Protein AF-A0A941YCC2-F1 (afdb_monomer_lite)

Foldseek 3Di:
DDDDDDPPPPPPVVVPPPPPPDFAAAEALLRLLLQFQWKFKFFFPDKDWDDDPDPPPFTWIFTKTQTPGTQHHDDDRIDTFGEDDPDDPVVSVVRNVVSPMKMKTFGQDLDCVVPVHTHIYIGPFQFGAHPLGDTGRDPVVSSVVSNVSCVQPVHRQSDWDWDQDDACVVPVVSDGYIYIGGLDPVLLVSLVCLQVPVLSRHDQDDPVLCVAFPRVLQSLQSSLSSNLSSLSSCLVPDDPVNLVVLVVLLPPPDWAWEDPDPPFIKTFSSSNVSSVVSCVSVVHDDDRGPGIDGPVVDPDPGRGHYDYVVSVPPD

Structure (mmCIF, N/CA/C/O backbone):
data_AF-A0A941YCC2-F1
#
_entry.id   AF-A0A941YCC2-F1
#
loop_
_atom_site.group_PDB
_atom_site.id
_atom_site.type_symbol
_atom_site.label_atom_id
_atom_site.label_alt_id
_atom_site.label_comp_id
_atom_site.label_asym_id
_atom_site.label_entity_id
_atom_site.label_seq_id
_atom_site.pdbx_PDB_ins_code
_atom_site.Cartn_x
_atom_site.Cartn_y
_atom_site.Cartn_z
_atom_site.occupancy
_atom_site.B_iso_or_equiv
_atom_site.auth_seq_id
_atom_site.auth_comp_id
_atom_site.auth_asym_id
_atom_site.auth_atom_id
_atom_site.pdbx_PDB_model_num
ATOM 1 N N . MET A 1 1 ? 57.803 21.227 29.915 1.00 41.59 1 MET A N 1
ATOM 2 C CA . MET A 1 1 ? 56.826 21.790 28.956 1.00 41.59 1 MET A CA 1
ATOM 3 C C . MET A 1 1 ? 57.002 21.085 27.619 1.00 41.59 1 MET A C 1
ATOM 5 O O . MET A 1 1 ? 57.973 21.354 26.933 1.00 41.59 1 MET A O 1
ATOM 9 N N . GLY A 1 2 ? 56.110 20.157 27.274 1.00 33.44 2 GLY A N 1
ATOM 10 C CA . GLY A 1 2 ? 56.117 19.461 25.985 1.00 33.44 2 GLY A CA 1
ATOM 11 C C . GLY A 1 2 ? 54.724 18.902 25.722 1.00 33.44 2 GLY A C 1
ATOM 12 O O . GLY A 1 2 ? 54.252 18.065 26.484 1.00 33.44 2 GLY A O 1
ATOM 13 N N . LYS A 1 3 ? 54.034 19.457 24.722 1.00 39.16 3 LYS A N 1
ATOM 14 C CA . LYS A 1 3 ? 52.650 19.130 24.358 1.00 39.16 3 LYS A CA 1
ATOM 15 C C . LYS A 1 3 ? 52.618 17.798 23.604 1.00 39.16 3 LYS A C 1
ATOM 17 O O . LYS A 1 3 ? 53.238 17.688 22.552 1.00 39.16 3 LYS A O 1
ATOM 22 N N . VAL A 1 4 ? 51.863 16.826 24.111 1.00 36.84 4 VAL A N 1
ATOM 23 C CA . VAL A 1 4 ? 51.460 15.626 23.366 1.00 36.84 4 VAL A CA 1
ATOM 24 C C . VAL A 1 4 ? 50.140 15.955 22.666 1.00 36.84 4 VAL A C 1
ATOM 26 O O . VAL A 1 4 ? 49.151 16.264 23.328 1.00 36.84 4 VAL A O 1
ATOM 29 N N . LEU A 1 5 ? 50.150 15.975 21.330 1.00 38.69 5 LEU A N 1
ATOM 30 C CA . LEU A 1 5 ? 48.964 16.201 20.502 1.00 38.69 5 LEU A CA 1
ATOM 31 C C . LEU A 1 5 ? 48.087 14.938 20.469 1.00 38.69 5 LEU A C 1
ATOM 33 O O . LEU A 1 5 ? 48.540 13.859 20.094 1.00 38.69 5 LEU A O 1
ATOM 37 N N . SER A 1 6 ? 46.817 15.115 20.830 1.00 41.12 6 SER A N 1
ATOM 38 C CA . SER A 1 6 ? 45.743 14.124 20.791 1.00 41.12 6 SER A CA 1
ATOM 39 C C . SER A 1 6 ? 45.440 13.637 19.370 1.00 41.12 6 SER A C 1
ATOM 41 O O . SER A 1 6 ? 44.828 14.354 18.584 1.00 41.12 6 SER A O 1
ATOM 43 N N . PHE A 1 7 ? 45.783 12.382 19.076 1.00 42.78 7 PHE A N 1
ATOM 44 C CA . PHE A 1 7 ? 45.397 11.661 17.850 1.00 42.78 7 PHE A CA 1
ATOM 45 C C . PHE A 1 7 ? 44.119 10.808 18.010 1.00 42.78 7 PHE A C 1
ATOM 47 O O . PHE A 1 7 ? 43.764 10.042 17.122 1.00 42.78 7 PHE A O 1
ATOM 54 N N . ALA A 1 8 ? 43.404 10.931 19.133 1.00 39.66 8 ALA A N 1
ATOM 55 C CA . ALA A 1 8 ? 42.297 10.034 19.489 1.00 39.66 8 ALA A CA 1
ATOM 56 C C . ALA A 1 8 ? 40.887 10.531 19.099 1.00 39.66 8 ALA A C 1
ATOM 58 O O . ALA A 1 8 ? 39.911 9.838 19.365 1.00 39.66 8 ALA A O 1
ATOM 59 N N . TRP A 1 9 ? 40.749 11.704 18.468 1.00 33.44 9 TRP A N 1
ATOM 60 C CA . TRP A 1 9 ? 39.432 12.298 18.169 1.00 33.44 9 TRP A CA 1
ATOM 61 C C . TRP A 1 9 ? 38.975 12.196 16.706 1.00 33.44 9 TRP A C 1
ATOM 63 O O . TRP A 1 9 ? 37.836 12.543 16.410 1.00 33.44 9 TRP A O 1
ATOM 73 N N . LEU A 1 10 ? 39.803 11.676 15.792 1.00 33.91 10 LEU A N 1
ATOM 74 C CA . LEU A 1 10 ? 39.423 11.543 14.375 1.00 33.91 10 LEU A CA 1
ATOM 75 C C . LEU A 1 10 ? 38.789 10.182 14.024 1.00 33.91 10 LEU A C 1
ATOM 77 O O . LEU A 1 10 ? 38.212 10.030 12.951 1.00 33.91 10 LEU A O 1
ATOM 81 N N . SER A 1 11 ? 38.842 9.205 14.931 1.00 33.59 11 SER A N 1
ATOM 82 C CA . SER A 1 11 ? 38.405 7.826 14.659 1.00 33.59 11 SER A CA 1
ATOM 83 C C . SER A 1 11 ? 36.944 7.539 15.030 1.00 33.59 11 SER A C 1
ATOM 85 O O . SER A 1 11 ? 36.445 6.467 14.705 1.00 33.59 11 SER A O 1
ATOM 87 N N . LEU A 1 12 ? 36.238 8.472 15.686 1.00 35.44 12 LEU A N 1
ATOM 88 C CA . LEU A 1 12 ? 34.849 8.262 16.132 1.00 35.44 12 LEU A CA 1
ATOM 89 C C . LEU A 1 12 ? 33.783 8.837 15.178 1.00 35.44 12 LEU A C 1
ATOM 91 O O . LEU A 1 12 ? 32.601 8.564 15.353 1.00 35.44 12 LEU A O 1
ATOM 95 N N . VAL A 1 13 ? 34.177 9.601 14.153 1.00 37.03 13 VAL A N 1
ATOM 96 C CA . VAL A 1 13 ? 33.237 10.192 13.172 1.00 37.03 13 VAL A CA 1
ATOM 97 C C . VAL A 1 13 ? 33.027 9.285 11.947 1.00 37.03 13 VAL A C 1
ATOM 99 O O . VAL A 1 13 ? 32.047 9.434 11.225 1.00 37.03 13 VAL A O 1
ATOM 102 N N . LEU A 1 14 ? 33.880 8.276 11.743 1.00 39.19 14 LEU A N 1
ATOM 103 C CA . LEU A 1 14 ? 33.775 7.339 10.613 1.00 39.19 14 LEU A CA 1
ATOM 104 C C . LEU A 1 14 ? 33.015 6.039 10.934 1.00 39.19 14 LEU A C 1
ATOM 106 O O . LEU A 1 14 ? 32.819 5.219 10.045 1.00 39.19 14 LEU A O 1
ATOM 110 N N . ALA A 1 15 ? 32.525 5.863 12.165 1.00 37.66 15 ALA A N 1
ATOM 111 C CA . ALA A 1 15 ? 31.683 4.722 12.548 1.00 37.66 15 ALA A CA 1
ATOM 112 C C . ALA A 1 15 ? 30.167 4.988 12.382 1.00 37.66 15 ALA A C 1
ATOM 114 O O . ALA A 1 15 ? 29.346 4.209 12.860 1.00 37.66 15 ALA A O 1
ATOM 115 N N . ALA A 1 16 ? 29.777 6.089 11.726 1.00 43.72 16 ALA A N 1
ATOM 116 C CA . ALA A 1 16 ? 28.392 6.568 11.689 1.00 43.72 16 ALA A CA 1
ATOM 117 C C . ALA A 1 16 ? 27.596 6.252 10.401 1.00 43.72 16 ALA A C 1
ATOM 119 O O . ALA A 1 16 ? 26.492 6.768 10.250 1.00 43.72 16 ALA A O 1
ATOM 120 N N . THR A 1 17 ? 28.075 5.418 9.469 1.00 41.00 17 THR A N 1
ATOM 121 C CA . THR A 1 17 ? 27.355 5.184 8.188 1.00 41.00 17 THR A CA 1
ATOM 122 C C . THR A 1 17 ? 27.089 3.724 7.822 1.00 41.00 17 THR A C 1
ATOM 124 O O . THR A 1 17 ? 26.647 3.452 6.709 1.00 41.00 17 THR A O 1
ATOM 127 N N . SER A 1 18 ? 27.271 2.777 8.746 1.00 39.84 18 SER A N 1
ATOM 128 C CA . SER A 1 18 ? 26.962 1.356 8.491 1.00 39.84 18 SER A CA 1
ATOM 129 C C . SER A 1 18 ? 25.723 0.840 9.220 1.00 39.84 18 SER A C 1
ATOM 131 O O . SER A 1 18 ? 25.407 -0.343 9.111 1.00 39.84 18 SER A O 1
ATOM 133 N N . PHE A 1 19 ? 24.985 1.697 9.932 1.00 42.56 19 PHE A N 1
ATOM 134 C CA . PHE A 1 19 ? 23.636 1.330 10.344 1.00 42.56 19 PHE A CA 1
ATOM 135 C C . PHE A 1 19 ? 22.798 1.226 9.077 1.00 42.56 19 PHE A C 1
ATOM 137 O O . PHE A 1 19 ? 22.546 2.237 8.420 1.00 42.56 19 PHE A O 1
ATOM 144 N N . ALA A 1 20 ? 22.405 0.002 8.720 1.00 52.00 20 ALA A N 1
ATOM 145 C CA . ALA A 1 20 ? 21.317 -0.235 7.789 1.00 52.00 20 ALA A CA 1
ATOM 146 C C . ALA A 1 20 ? 20.167 0.683 8.216 1.00 52.00 20 ALA A C 1
ATOM 148 O O . ALA A 1 20 ? 19.568 0.478 9.271 1.00 52.00 20 ALA A O 1
ATOM 149 N N . GLN A 1 21 ? 19.952 1.771 7.474 1.00 58.06 21 GLN A N 1
ATOM 150 C CA . GLN A 1 21 ? 18.894 2.716 7.786 1.00 58.06 21 GLN A CA 1
ATOM 151 C C . GLN A 1 21 ? 17.590 1.950 7.602 1.00 58.06 21 GLN A C 1
ATOM 153 O O . GLN A 1 21 ? 17.176 1.688 6.472 1.00 58.06 21 GLN A O 1
ATOM 158 N N . VAL A 1 22 ? 16.994 1.517 8.715 1.00 65.81 22 VAL A N 1
ATOM 159 C CA . VAL A 1 22 ? 15.683 0.875 8.709 1.00 65.81 22 VAL A CA 1
ATOM 160 C C . VAL A 1 22 ? 14.730 1.903 8.130 1.00 65.81 22 VAL A C 1
ATOM 162 O O . VAL A 1 22 ? 14.564 2.991 8.690 1.00 65.81 22 VAL A O 1
ATOM 165 N N . ARG A 1 23 ? 14.161 1.598 6.962 1.00 71.25 23 ARG A N 1
ATOM 166 C CA . ARG A 1 23 ? 13.182 2.495 6.360 1.00 71.25 23 ARG A CA 1
ATOM 167 C C . ARG A 1 23 ? 11.979 2.579 7.277 1.00 71.25 23 ARG A C 1
ATOM 169 O O . ARG A 1 23 ? 11.564 1.551 7.816 1.00 71.25 23 ARG A O 1
ATOM 176 N N . PRO A 1 24 ? 11.390 3.771 7.445 1.00 77.38 24 PRO A N 1
ATOM 177 C CA . PRO A 1 24 ? 10.073 3.847 8.036 1.00 77.38 24 PRO A CA 1
ATOM 178 C C . PRO A 1 24 ? 9.131 2.941 7.241 1.00 77.38 24 PRO A C 1
ATOM 180 O O . PRO A 1 24 ? 9.145 2.943 6.008 1.00 77.38 24 PRO A O 1
ATOM 183 N N . VAL A 1 25 ? 8.334 2.162 7.960 1.00 81.69 25 VAL A N 1
ATOM 184 C CA . VAL A 1 25 ? 7.322 1.282 7.386 1.00 81.69 25 VAL A CA 1
ATOM 185 C C . VAL A 1 25 ? 5.961 1.858 7.739 1.00 81.69 25 VAL A C 1
ATOM 187 O O . VAL A 1 25 ? 5.656 2.077 8.910 1.00 81.69 25 VAL A O 1
ATOM 190 N N . VAL A 1 26 ? 5.130 2.092 6.730 1.00 85.00 26 VAL A N 1
ATOM 191 C CA . VAL A 1 26 ? 3.737 2.515 6.893 1.00 85.00 26 VAL A CA 1
ATOM 192 C C . VAL A 1 26 ? 2.845 1.406 6.348 1.00 85.00 26 VAL A C 1
ATOM 194 O O . VAL A 1 26 ? 3.143 0.799 5.327 1.00 85.00 26 VAL A O 1
ATOM 197 N N . SER A 1 27 ? 1.745 1.100 7.030 1.00 88.06 27 SER A N 1
ATOM 198 C CA . SER A 1 27 ? 0.756 0.125 6.557 1.00 88.06 27 SER A CA 1
ATOM 199 C C . SER A 1 27 ? -0.519 0.839 6.148 1.00 88.06 27 SER A C 1
ATOM 201 O O . SER A 1 27 ? -0.971 1.734 6.861 1.00 88.06 27 SER A O 1
ATOM 203 N N . SER A 1 28 ? -1.111 0.416 5.032 1.00 92.19 28 SER A N 1
ATOM 204 C CA . SER A 1 28 ? -2.454 0.866 4.659 1.00 92.19 28 SER A CA 1
ATOM 205 C C . SER A 1 28 ? -3.487 0.413 5.690 1.00 92.19 28 SER A C 1
ATOM 207 O O . SER A 1 28 ? -3.316 -0.625 6.341 1.00 92.19 28 SER A O 1
ATOM 209 N N . LEU A 1 29 ? -4.587 1.156 5.799 1.00 92.88 29 LEU A N 1
ATOM 210 C CA . LEU A 1 29 ? -5.762 0.769 6.572 1.00 92.88 29 LEU A CA 1
ATOM 211 C C . LEU A 1 29 ? -6.209 -0.647 6.193 1.00 92.88 29 LEU A C 1
ATOM 213 O O . LEU A 1 29 ? -6.396 -1.500 7.054 1.00 92.88 29 LEU A O 1
ATOM 217 N N . GLU A 1 30 ? -6.295 -0.930 4.895 1.00 93.44 30 GLU A N 1
ATOM 218 C CA . GLU A 1 30 ? -6.658 -2.239 4.367 1.00 93.44 30 GLU A CA 1
ATOM 219 C C . GLU A 1 30 ? -5.667 -3.335 4.786 1.00 93.44 30 GLU A C 1
ATOM 221 O O . GLU A 1 30 ? -6.098 -4.431 5.129 1.00 93.44 30 GLU A O 1
ATOM 226 N N . SER A 1 31 ? -4.359 -3.056 4.830 1.00 90.62 31 SER A N 1
ATOM 227 C CA . SER A 1 31 ? -3.356 -4.022 5.305 1.00 90.62 31 SER A CA 1
ATOM 228 C C . SER A 1 31 ? -3.540 -4.359 6.787 1.00 90.62 31 SER A C 1
ATOM 230 O O . SER A 1 31 ? -3.551 -5.536 7.158 1.00 90.62 31 SER A O 1
ATOM 232 N N . LYS A 1 32 ? -3.776 -3.345 7.635 1.00 89.12 32 LYS A N 1
ATOM 233 C CA . LYS A 1 32 ? -4.077 -3.538 9.066 1.00 89.12 32 LYS A CA 1
ATOM 234 C C . LYS A 1 32 ? -5.292 -4.457 9.247 1.00 89.12 32 LYS A C 1
ATOM 236 O O . LYS A 1 32 ? -5.257 -5.402 10.029 1.00 89.12 32 LYS A O 1
ATOM 241 N N . VAL A 1 33 ? -6.337 -4.230 8.452 1.00 90.88 33 VAL A N 1
ATOM 242 C CA . VAL A 1 33 ? -7.593 -4.998 8.476 1.00 90.88 33 VAL A CA 1
ATOM 243 C C . VAL A 1 33 ? -7.438 -6.414 7.948 1.00 90.88 33 VAL A C 1
ATOM 245 O O . VAL A 1 33 ? -8.025 -7.361 8.476 1.00 90.88 33 VAL A O 1
ATOM 248 N N . ALA A 1 34 ? -6.681 -6.567 6.868 1.00 89.88 34 ALA A N 1
ATOM 249 C CA . ALA A 1 34 ? -6.483 -7.845 6.210 1.00 89.88 34 ALA A CA 1
ATOM 250 C C . ALA A 1 34 ? -5.764 -8.844 7.123 1.00 89.88 34 ALA A C 1
ATOM 252 O O . ALA A 1 34 ? -6.111 -10.026 7.117 1.00 89.88 34 ALA A O 1
ATOM 253 N N . ARG A 1 35 ? -4.826 -8.338 7.936 1.00 86.44 35 ARG A N 1
ATOM 254 C CA . ARG A 1 35 ? -4.052 -9.094 8.930 1.00 86.44 35 ARG A CA 1
ATOM 255 C C . ARG A 1 35 ? -4.798 -9.351 10.237 1.00 86.44 35 ARG A C 1
ATOM 257 O O . ARG A 1 35 ? -4.420 -10.255 10.979 1.00 86.44 35 ARG A O 1
ATOM 264 N N . ALA A 1 36 ? -5.819 -8.552 10.532 1.00 88.94 36 ALA A N 1
ATOM 265 C CA . ALA A 1 36 ? -6.600 -8.710 11.746 1.00 88.94 36 ALA A CA 1
ATOM 266 C C . ALA A 1 36 ? -7.601 -9.861 11.609 1.00 88.94 36 ALA A C 1
ATOM 268 O O . ALA A 1 36 ? -8.244 -9.997 10.568 1.00 88.94 36 ALA A O 1
ATOM 269 N N . ASP A 1 37 ? -7.779 -10.676 12.641 1.00 88.25 37 ASP A N 1
ATOM 270 C CA . ASP A 1 37 ? -8.833 -11.698 12.674 1.00 88.25 37 ASP A CA 1
ATOM 271 C C . ASP A 1 37 ? -10.132 -11.167 13.303 1.00 88.25 37 ASP A C 1
ATOM 273 O O . ASP A 1 37 ? -11.222 -11.595 12.917 1.00 88.25 37 ASP A O 1
ATOM 277 N N . ALA A 1 38 ? -10.025 -10.168 14.181 1.00 90.31 38 ALA A N 1
ATOM 278 C CA . ALA A 1 38 ? -11.144 -9.419 14.736 1.00 90.31 38 ALA A CA 1
ATOM 279 C C . ALA A 1 38 ? -10.905 -7.906 14.658 1.00 90.31 38 ALA A C 1
ATOM 281 O O . ALA A 1 38 ? -9.786 -7.426 14.849 1.00 90.31 38 ALA A O 1
ATOM 282 N N . ILE A 1 39 ? -11.972 -7.154 14.376 1.00 93.12 39 ILE A N 1
ATOM 283 C CA . ILE A 1 39 ? -11.973 -5.689 14.365 1.00 93.12 39 ILE A CA 1
ATOM 284 C C . ILE A 1 39 ? -13.274 -5.201 14.969 1.00 93.12 39 ILE A C 1
ATOM 286 O O . ILE A 1 39 ? -14.357 -5.589 14.520 1.00 93.12 39 ILE A O 1
ATOM 290 N N . CYS A 1 40 ? -13.176 -4.293 15.928 1.00 94.75 40 CYS A N 1
ATOM 291 C CA . CYS A 1 40 ? -14.342 -3.653 16.506 1.00 94.75 40 CYS A CA 1
ATOM 292 C C . CYS A 1 40 ? -14.105 -2.168 16.786 1.00 94.75 40 CYS A C 1
ATOM 294 O O . CYS A 1 40 ? -12.979 -1.672 16.789 1.00 94.75 40 CYS A O 1
ATOM 296 N N . VAL A 1 41 ? -15.212 -1.459 16.968 1.00 95.25 41 VAL A N 1
ATOM 297 C CA . VAL A 1 41 ? -15.289 -0.054 17.355 1.00 95.25 41 VAL A CA 1
ATOM 298 C C . VAL A 1 41 ? -15.938 -0.003 18.730 1.00 95.25 41 VAL A C 1
ATOM 300 O O . VAL A 1 41 ? -16.887 -0.743 19.008 1.00 95.25 41 VAL A O 1
ATOM 303 N N . GLY A 1 42 ? -15.431 0.865 19.594 1.00 95.88 42 GLY A N 1
ATOM 304 C CA . GLY A 1 42 ? -15.913 0.974 20.961 1.00 95.88 42 GLY A CA 1
ATOM 305 C C . GLY A 1 42 ? -15.384 2.202 21.679 1.00 95.88 42 GLY A C 1
ATOM 306 O O . GLY A 1 42 ? -14.866 3.129 21.061 1.00 95.88 42 GLY A O 1
ATOM 307 N N . THR A 1 43 ? -15.519 2.196 22.997 1.00 96.75 43 THR A N 1
ATOM 308 C CA . THR A 1 43 ? -14.981 3.226 23.894 1.00 96.75 43 THR A CA 1
ATOM 309 C C . THR A 1 43 ? -14.169 2.562 24.992 1.00 96.75 43 THR A C 1
ATOM 311 O O . THR A 1 43 ? -14.545 1.488 25.465 1.00 96.75 43 THR A O 1
ATOM 314 N N . ILE A 1 44 ? -13.089 3.204 25.434 1.00 95.44 44 ILE A N 1
ATOM 315 C CA . ILE A 1 44 ? -12.299 2.707 26.566 1.00 95.44 44 ILE A CA 1
ATOM 316 C C . ILE A 1 44 ? -13.181 2.742 27.822 1.00 95.44 44 ILE A C 1
ATOM 318 O O . ILE A 1 44 ? -13.620 3.806 28.249 1.00 95.44 44 ILE A O 1
ATOM 322 N N . GLU A 1 45 ? -13.457 1.574 28.395 1.00 96.62 45 GLU A N 1
ATOM 323 C CA . GLU A 1 45 ? -14.251 1.403 29.613 1.00 96.62 45 GLU A CA 1
ATOM 324 C C . GLU A 1 45 ? -13.353 1.468 30.846 1.00 96.62 45 GLU A C 1
ATOM 326 O O . GLU A 1 45 ? -13.599 2.251 31.765 1.00 96.62 45 GLU A O 1
ATOM 331 N N . SER A 1 46 ? -12.260 0.704 30.835 1.00 94.81 46 SER A N 1
ATOM 332 C CA . SER A 1 46 ? -11.269 0.698 31.906 1.00 94.81 46 SER A CA 1
ATOM 333 C C . SER A 1 46 ? -9.849 0.705 31.347 1.00 94.81 46 SER A C 1
ATOM 335 O O . SER A 1 46 ? -9.584 0.261 30.229 1.00 94.81 46 SER A O 1
ATOM 337 N N . LEU A 1 47 ? -8.941 1.275 32.133 1.00 92.69 47 LEU A N 1
ATOM 338 C CA . LEU A 1 47 ? -7.531 1.402 31.800 1.00 92.69 47 LEU A CA 1
ATOM 339 C C . LEU A 1 47 ? -6.729 1.288 33.093 1.00 92.69 47 LEU A C 1
ATOM 341 O O . LEU A 1 47 ? -6.897 2.136 33.983 1.00 92.69 47 LEU A O 1
ATOM 345 N N . SER A 1 48 ? -5.870 0.275 33.170 1.00 90.25 48 SER A N 1
ATOM 346 C CA . SER A 1 48 ? -4.923 0.073 34.266 1.00 90.25 48 SER A CA 1
ATOM 347 C C . SER A 1 48 ? -3.492 0.012 33.740 1.00 90.25 48 SER A C 1
ATOM 349 O O . SER A 1 48 ? -3.199 -0.653 32.746 1.00 90.25 48 SER A O 1
ATOM 351 N N . GLU A 1 49 ? -2.604 0.733 34.417 1.00 83.69 49 GLU A N 1
ATOM 352 C CA . GLU A 1 49 ? -1.168 0.704 34.161 1.00 83.69 49 GLU A CA 1
ATOM 353 C C . GLU A 1 49 ? -0.567 -0.519 34.851 1.00 83.69 49 GLU A C 1
ATOM 355 O O . GLU A 1 49 ? -0.689 -0.665 36.067 1.00 83.69 49 GLU A O 1
ATOM 360 N N . GLU A 1 50 ? 0.086 -1.384 34.081 1.00 72.44 50 GLU A N 1
ATOM 361 C CA . GLU A 1 50 ? 0.875 -2.479 34.626 1.00 72.44 50 GLU A CA 1
ATOM 362 C C . GLU A 1 50 ? 2.341 -2.178 34.316 1.00 72.44 50 GLU A C 1
ATOM 364 O O . GLU A 1 50 ? 2.832 -2.358 33.199 1.00 72.44 50 GLU A O 1
ATOM 369 N N . ARG A 1 51 ? 3.051 -1.619 35.302 1.00 61.62 51 ARG A N 1
ATOM 370 C CA . ARG A 1 51 ? 4.484 -1.350 35.162 1.00 61.62 51 ARG A CA 1
ATOM 371 C C . ARG A 1 51 ? 5.247 -2.660 35.223 1.00 61.62 51 ARG A C 1
ATOM 373 O O . ARG A 1 51 ? 5.711 -3.072 36.280 1.00 61.62 51 ARG A O 1
ATOM 380 N N . THR A 1 52 ? 5.406 -3.301 34.079 1.00 58.00 52 THR A N 1
ATOM 381 C CA . THR A 1 52 ? 6.430 -4.326 33.916 1.00 58.00 52 THR A CA 1
ATOM 382 C C . THR A 1 52 ? 7.734 -3.640 33.526 1.00 58.00 52 THR A C 1
ATOM 384 O O . THR A 1 52 ? 7.801 -3.001 32.476 1.00 58.00 52 THR A O 1
ATOM 387 N N . GLU A 1 53 ? 8.765 -3.758 34.364 1.00 53.59 53 GLU A N 1
ATOM 388 C CA . GLU A 1 53 ? 10.135 -3.316 34.073 1.00 53.59 53 GLU A CA 1
ATOM 389 C C . GLU A 1 53 ? 10.762 -4.186 32.967 1.00 53.59 53 GLU A C 1
ATOM 391 O O . GLU A 1 53 ? 11.686 -4.957 33.201 1.00 53.59 53 GLU A O 1
ATOM 396 N N . PHE A 1 54 ? 10.260 -4.102 31.735 1.00 53.47 54 PHE A N 1
ATOM 397 C CA . PHE A 1 54 ? 10.992 -4.613 30.581 1.00 53.47 54 PHE A CA 1
ATOM 398 C C . PHE A 1 54 ? 11.868 -3.485 30.036 1.00 53.47 54 PHE A C 1
ATOM 400 O O . PHE A 1 54 ? 11.386 -2.387 29.754 1.00 53.47 54 PHE A O 1
ATOM 407 N N . GLY A 1 55 ? 13.171 -3.758 29.912 1.00 48.91 55 GLY A N 1
ATOM 408 C CA . GLY A 1 55 ? 14.263 -2.805 29.652 1.00 48.91 55 GLY A CA 1
ATOM 409 C C . GLY A 1 55 ? 14.235 -2.036 28.322 1.00 48.91 55 GLY A C 1
ATOM 410 O O . GLY A 1 55 ? 15.279 -1.576 27.868 1.00 48.91 55 GLY A O 1
ATOM 411 N N . HIS A 1 56 ? 13.070 -1.878 27.695 1.00 57.28 56 HIS A N 1
ATOM 412 C CA . HIS A 1 56 ? 12.874 -1.153 26.441 1.00 57.28 56 HIS A CA 1
ATOM 413 C C . HIS A 1 56 ? 11.972 0.086 26.570 1.00 57.28 56 HIS A C 1
ATOM 415 O O . HIS A 1 56 ? 11.705 0.741 25.569 1.00 57.28 56 HIS A O 1
ATOM 421 N N . GLY A 1 57 ? 11.525 0.444 27.782 1.00 57.56 57 GLY A N 1
ATOM 422 C CA . GLY A 1 57 ? 10.804 1.703 28.026 1.00 57.56 57 GLY A CA 1
ATOM 423 C C . GLY A 1 57 ? 9.355 1.738 27.523 1.00 57.56 57 GLY A C 1
ATOM 424 O O . GLY A 1 57 ? 8.759 2.811 27.485 1.00 57.56 57 GLY A O 1
ATOM 425 N N . TYR A 1 58 ? 8.780 0.589 27.156 1.00 58.16 58 TYR A N 1
ATOM 426 C CA . TYR A 1 58 ? 7.356 0.466 26.843 1.00 58.16 58 TYR A CA 1
ATOM 427 C C . TYR A 1 58 ? 6.561 0.191 28.122 1.00 58.16 58 TYR A C 1
ATOM 429 O O . TYR A 1 58 ? 6.888 -0.727 28.874 1.00 58.16 58 TYR A O 1
ATOM 437 N N . THR A 1 59 ? 5.510 0.972 28.365 1.00 62.19 59 THR A N 1
ATOM 438 C CA . THR A 1 59 ? 4.556 0.709 29.447 1.00 62.19 59 THR A CA 1
ATOM 439 C C . THR A 1 59 ? 3.444 -0.184 28.914 1.00 62.19 59 THR A C 1
ATOM 441 O O . THR A 1 59 ? 2.779 0.174 27.942 1.00 62.19 59 THR A O 1
ATOM 444 N N . ASN A 1 60 ? 3.232 -1.332 29.552 1.00 70.50 60 ASN A N 1
ATOM 445 C CA . ASN A 1 60 ? 2.102 -2.195 29.242 1.00 70.50 60 ASN A CA 1
ATOM 446 C C . ASN A 1 60 ? 0.839 -1.643 29.915 1.00 70.50 60 ASN A C 1
ATOM 448 O O . ASN A 1 60 ? 0.831 -1.299 31.101 1.00 70.50 60 ASN A O 1
ATOM 452 N N . PHE A 1 61 ? -0.244 -1.552 29.147 1.00 78.12 61 PHE A N 1
ATOM 453 C CA . PHE A 1 61 ? -1.550 -1.150 29.657 1.00 78.12 61 PHE A CA 1
ATOM 454 C C . PHE A 1 61 ? -2.529 -2.286 29.458 1.00 78.12 61 PHE A C 1
ATOM 456 O O . PHE A 1 61 ? -2.679 -2.770 28.337 1.00 78.12 61 PHE A O 1
ATOM 463 N N . THR A 1 62 ? -3.247 -2.649 30.516 1.00 87.38 62 THR A N 1
ATOM 464 C CA . THR A 1 62 ? -4.470 -3.426 30.339 1.00 87.38 62 THR A CA 1
ATOM 465 C C . THR A 1 62 ? -5.586 -2.450 29.984 1.00 87.38 62 THR A C 1
ATOM 467 O O . THR A 1 62 ? -5.940 -1.563 30.769 1.00 87.38 62 THR A O 1
ATOM 470 N N . ILE A 1 63 ? -6.100 -2.584 28.766 1.00 89.62 63 ILE A N 1
ATOM 471 C CA . ILE A 1 63 ? -7.154 -1.749 28.196 1.00 89.62 63 ILE A CA 1
ATOM 472 C C . ILE A 1 63 ? -8.399 -2.613 28.063 1.00 89.62 63 ILE A C 1
ATOM 474 O O . ILE A 1 63 ? -8.352 -3.667 27.433 1.00 89.62 63 ILE A O 1
ATOM 478 N N . THR A 1 64 ? -9.519 -2.153 28.618 1.00 93.56 64 THR A N 1
ATOM 479 C CA . THR A 1 64 ? -10.830 -2.760 28.366 1.00 93.56 64 THR A CA 1
ATOM 480 C C . THR A 1 64 ? -11.661 -1.822 27.510 1.00 93.56 64 THR A C 1
ATOM 482 O O . THR A 1 64 ? -11.877 -0.665 27.875 1.00 93.56 64 THR A O 1
ATOM 485 N N . VAL A 1 65 ? -12.127 -2.311 26.367 1.00 94.81 65 VAL A N 1
ATOM 486 C CA . VAL A 1 65 ? -12.945 -1.563 25.412 1.00 94.81 65 VAL A CA 1
ATOM 487 C C . VAL A 1 65 ? -14.357 -2.121 25.425 1.00 94.81 65 VAL A C 1
ATOM 489 O O . VAL A 1 65 ? -14.572 -3.283 25.088 1.00 94.81 65 VAL A O 1
ATOM 492 N N . LYS A 1 66 ? -15.330 -1.266 25.741 1.00 97.00 66 LYS A N 1
ATOM 493 C CA . LYS A 1 66 ? -16.747 -1.568 25.554 1.00 97.00 66 LYS A CA 1
ATOM 494 C C . LYS A 1 66 ? -17.082 -1.460 24.074 1.00 97.00 66 LYS A C 1
ATOM 496 O O . LYS A 1 66 ? -16.989 -0.377 23.491 1.00 97.00 66 LYS A O 1
ATOM 501 N N . VAL A 1 67 ? -17.474 -2.576 23.472 1.00 96.88 67 VAL A N 1
ATOM 502 C CA . VAL A 1 67 ? -17.708 -2.675 22.032 1.00 96.88 67 VAL A CA 1
ATOM 503 C C . VAL A 1 67 ? -19.088 -2.126 21.690 1.00 96.88 67 VAL A C 1
ATOM 505 O O . VAL A 1 67 ? -20.102 -2.566 22.229 1.00 96.88 67 VAL A O 1
ATOM 508 N N . SER A 1 68 ? -19.133 -1.168 20.768 1.00 96.38 68 SER A N 1
ATOM 509 C CA . SER A 1 68 ? -20.380 -0.652 20.194 1.00 96.38 68 SER A CA 1
ATOM 510 C C . SER A 1 68 ? -20.698 -1.294 18.845 1.00 96.38 68 SER A C 1
ATOM 512 O O . SER A 1 68 ? -21.863 -1.378 18.456 1.00 96.38 68 SER A O 1
ATOM 514 N N . GLN A 1 69 ? -19.677 -1.759 18.122 1.00 95.81 69 GLN A N 1
ATOM 515 C CA . GLN A 1 69 ? -19.833 -2.354 16.803 1.00 95.81 69 GLN A CA 1
ATOM 516 C C . GLN A 1 69 ? -18.694 -3.323 16.484 1.00 95.81 69 GLN A C 1
ATOM 518 O O . GLN A 1 69 ? -17.526 -2.966 16.578 1.00 95.81 69 GLN A O 1
ATOM 523 N N . VAL A 1 70 ? -19.033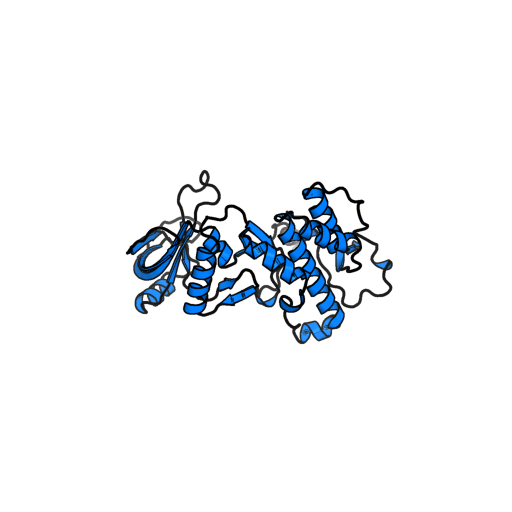 -4.522 16.008 1.00 95.38 70 VAL A N 1
ATOM 524 C CA . VAL A 1 70 ? -18.065 -5.464 15.427 1.00 95.38 70 VAL A CA 1
ATOM 525 C C . VAL A 1 70 ? -18.057 -5.306 13.911 1.00 95.38 70 VAL A C 1
ATOM 527 O O . VAL A 1 70 ? -19.108 -5.295 13.271 1.00 95.38 70 VAL A O 1
ATOM 530 N N . LEU A 1 71 ? -16.864 -5.129 13.346 1.00 93.94 71 LEU A N 1
ATOM 531 C CA . LEU A 1 71 ? -16.636 -4.964 11.910 1.00 93.94 71 LEU A CA 1
ATOM 532 C C . LEU A 1 71 ? -16.133 -6.255 11.262 1.00 93.94 71 LEU A C 1
ATOM 534 O O . LEU A 1 71 ? -16.452 -6.510 10.106 1.00 93.94 71 LEU A O 1
ATOM 538 N N . LYS A 1 72 ? -15.357 -7.057 11.999 1.00 92.75 72 LYS A N 1
ATOM 539 C CA . LYS A 1 72 ? -14.796 -8.344 11.568 1.00 92.75 72 LYS A CA 1
ATOM 540 C C . LYS A 1 72 ? -14.648 -9.265 12.780 1.00 92.75 72 LYS A C 1
ATOM 542 O O . LYS A 1 72 ? -14.292 -8.786 13.854 1.00 92.75 72 LYS A O 1
ATOM 547 N N . GLY A 1 73 ? -14.854 -10.567 12.594 1.00 91.12 73 GLY A N 1
ATOM 548 C CA . GLY A 1 73 ? -14.739 -11.566 13.661 1.00 91.12 73 GLY A CA 1
ATOM 549 C C . GLY A 1 73 ? -16.050 -11.801 14.416 1.00 91.12 73 GLY A C 1
ATOM 550 O O . GLY A 1 73 ? -17.123 -11.395 13.966 1.00 91.12 73 GLY A O 1
ATOM 551 N N . ASN A 1 74 ? -15.963 -12.503 15.545 1.00 89.25 74 ASN A N 1
ATOM 552 C CA . ASN A 1 74 ? -17.127 -12.865 16.353 1.00 89.25 74 ASN A CA 1
ATOM 553 C C . ASN A 1 74 ? -17.640 -11.674 17.180 1.00 89.25 74 ASN A C 1
ATOM 555 O O . ASN A 1 74 ? -16.852 -10.807 17.560 1.00 89.25 74 ASN A O 1
ATOM 559 N N . PRO A 1 75 ? -18.951 -11.623 17.477 1.00 83.25 75 PRO A N 1
ATOM 560 C CA . PRO A 1 75 ? -19.509 -10.593 18.338 1.00 83.25 75 PRO A CA 1
ATOM 561 C C . PRO A 1 75 ? -18.963 -10.715 19.765 1.00 83.25 75 PRO A C 1
ATOM 563 O O . PRO A 1 75 ? -19.113 -11.751 20.409 1.00 83.25 75 PRO A O 1
ATOM 566 N N . GLU A 1 76 ? -18.387 -9.626 20.267 1.00 88.88 76 GLU A N 1
ATOM 567 C CA . GLU A 1 76 ? -17.928 -9.471 21.648 1.00 88.88 76 GLU A CA 1
ATOM 568 C C . GLU A 1 76 ? -18.500 -8.153 22.189 1.00 88.88 76 GLU A C 1
ATOM 570 O O . GLU A 1 76 ? -18.521 -7.150 21.476 1.00 88.88 76 GLU A O 1
ATOM 575 N N . SER A 1 77 ? -19.023 -8.149 23.419 1.00 90.00 77 SER A N 1
ATOM 576 C CA . SER A 1 77 ? -19.589 -6.945 24.054 1.00 90.00 77 SER A CA 1
ATOM 577 C C . SER A 1 77 ? -18.527 -6.084 24.745 1.00 90.00 77 SER A C 1
ATOM 579 O O . SER A 1 77 ? -18.717 -4.879 24.924 1.00 90.00 77 SER A O 1
ATOM 581 N N . SER A 1 78 ? -17.407 -6.695 25.124 1.00 92.56 78 SER A N 1
ATOM 582 C CA . SER A 1 78 ? -16.245 -6.040 25.714 1.00 92.56 78 SER A CA 1
ATOM 583 C C . SER A 1 78 ? -14.993 -6.859 25.418 1.00 92.56 78 SER A C 1
ATOM 585 O O . SER A 1 78 ? -15.075 -8.083 25.319 1.00 92.56 78 SER A O 1
ATOM 587 N N . ILE A 1 79 ? -13.854 -6.184 25.279 1.00 90.75 79 ILE A N 1
ATOM 588 C CA . ILE A 1 79 ? -12.556 -6.806 24.996 1.00 90.75 79 ILE A CA 1
ATOM 589 C C . ILE A 1 79 ? -11.532 -6.235 25.962 1.00 90.75 79 ILE A C 1
ATOM 591 O O . ILE A 1 79 ? -11.396 -5.016 26.050 1.00 90.75 79 ILE A O 1
ATOM 595 N N . SER A 1 80 ? -10.806 -7.106 26.661 1.00 88.62 80 SER A N 1
ATOM 596 C CA . SER A 1 80 ? -9.710 -6.726 27.552 1.00 88.62 80 SER A CA 1
ATOM 597 C C . SER A 1 80 ? -8.396 -7.279 27.019 1.00 88.62 80 SER A C 1
ATOM 599 O O . SER A 1 80 ? -8.322 -8.456 26.664 1.00 88.62 80 SER A O 1
ATOM 601 N N . PHE A 1 81 ? -7.377 -6.432 26.915 1.00 85.25 81 PHE A N 1
ATOM 602 C CA . PHE A 1 81 ? -6.089 -6.820 26.351 1.00 85.25 81 PHE A CA 1
ATOM 603 C C . PHE A 1 81 ? -4.938 -5.980 26.894 1.00 85.25 81 PHE A C 1
ATOM 605 O O . PHE A 1 81 ? -5.120 -4.821 27.271 1.00 85.25 81 PHE A O 1
ATOM 612 N N . VAL A 1 82 ? -3.736 -6.559 26.868 1.00 80.62 82 VAL A N 1
ATOM 613 C CA . VAL A 1 82 ? -2.491 -5.813 27.056 1.00 80.62 82 VAL A CA 1
ATOM 614 C C . VAL A 1 82 ? -2.137 -5.164 25.722 1.00 80.62 82 VAL A C 1
ATOM 616 O O . VAL A 1 82 ? -1.819 -5.849 24.751 1.00 80.62 82 VAL A O 1
ATOM 619 N N . GLY A 1 83 ? -2.308 -3.847 25.641 1.00 67.88 83 GLY A N 1
ATOM 620 C CA . GLY A 1 83 ? -2.159 -3.096 24.400 1.00 67.88 83 GLY A CA 1
ATOM 621 C C . GLY A 1 83 ? -0.759 -2.526 24.229 1.00 67.88 83 GLY A C 1
ATOM 622 O O . GLY A 1 83 ? -0.231 -1.894 25.143 1.00 67.88 83 GLY A O 1
ATOM 623 N N . TYR A 1 84 ? -0.211 -2.660 23.022 1.00 66.88 84 TYR A N 1
ATOM 624 C CA . TYR A 1 84 ? 0.896 -1.826 22.563 1.00 66.88 84 TYR A CA 1
ATOM 625 C C . TYR A 1 84 ? 0.318 -0.598 21.872 1.00 66.88 84 TYR A C 1
ATOM 627 O O . TYR A 1 84 ? -0.480 -0.711 20.940 1.00 66.88 84 TYR A O 1
ATOM 635 N N . THR A 1 85 ? 0.711 0.585 22.326 1.00 66.19 85 THR A N 1
ATOM 636 C CA . THR A 1 85 ? 0.314 1.840 21.693 1.00 66.19 85 THR A CA 1
ATOM 637 C C . THR A 1 85 ? 1.480 2.817 21.677 1.00 66.19 85 THR A C 1
ATOM 639 O O . THR A 1 85 ? 2.339 2.792 22.557 1.00 66.19 85 THR A O 1
ATOM 642 N N . THR A 1 86 ? 1.517 3.677 20.661 1.00 66.69 86 THR A N 1
ATOM 643 C CA . THR A 1 86 ? 2.383 4.864 20.648 1.00 66.69 86 THR A CA 1
ATOM 644 C C . THR A 1 86 ? 1.836 5.974 21.544 1.00 66.69 86 THR A C 1
ATOM 646 O O . THR A 1 86 ? 2.529 6.956 21.800 1.00 66.69 86 THR A O 1
ATOM 649 N N . GLU A 1 87 ? 0.594 5.836 22.010 1.00 74.50 87 GLU A N 1
ATOM 650 C CA . GLU A 1 87 ? -0.047 6.793 22.895 1.00 74.50 87 GLU A CA 1
ATOM 651 C C . GLU A 1 87 ? 0.507 6.731 24.309 1.00 74.50 87 GLU A C 1
ATOM 653 O O . GLU A 1 87 ? 0.798 5.673 24.867 1.00 74.50 87 GLU A O 1
ATOM 658 N N . THR A 1 88 ? 0.564 7.897 24.939 1.00 79.62 88 THR A N 1
ATOM 659 C CA . THR A 1 88 ? 0.866 7.968 26.365 1.00 79.62 88 THR A CA 1
ATOM 660 C C . THR A 1 88 ? -0.347 7.535 27.190 1.00 79.62 88 THR A C 1
ATOM 662 O O . THR A 1 88 ? -1.499 7.722 26.789 1.00 79.62 88 THR A O 1
ATOM 665 N N . TYR A 1 89 ? -0.110 7.038 28.407 1.00 82.75 89 TYR A N 1
ATOM 666 C CA . TYR A 1 89 ? -1.186 6.757 29.366 1.00 82.75 89 TYR A CA 1
ATOM 667 C C . TYR A 1 89 ? -2.108 7.967 29.586 1.00 82.75 89 TYR A C 1
ATOM 669 O O . TYR A 1 89 ? -3.327 7.826 29.682 1.00 82.75 89 TYR A O 1
ATOM 677 N N . ALA A 1 90 ? -1.526 9.171 29.629 1.00 85.50 90 ALA A N 1
ATOM 678 C CA . ALA A 1 90 ? -2.269 10.415 29.776 1.00 85.50 90 ALA A CA 1
ATOM 679 C C . ALA A 1 90 ? -3.235 10.646 28.602 1.00 85.50 90 ALA A C 1
ATOM 681 O O . ALA A 1 90 ? -4.391 11.001 28.834 1.00 85.50 90 ALA A O 1
ATOM 682 N N . ASN A 1 91 ? -2.802 10.383 27.365 1.00 87.31 91 ASN A N 1
ATOM 683 C CA . ASN A 1 91 ? -3.662 10.482 26.184 1.00 87.31 91 ASN A CA 1
ATOM 684 C C . ASN A 1 91 ? -4.800 9.457 26.240 1.00 87.31 91 ASN A C 1
ATOM 686 O O . ASN A 1 91 ? -5.961 9.825 26.062 1.00 87.31 91 ASN A O 1
ATOM 690 N N . LEU A 1 92 ? -4.507 8.199 26.588 1.00 89.25 92 LEU A N 1
ATOM 691 C CA . LEU A 1 92 ? -5.539 7.170 26.752 1.00 89.25 92 LEU A CA 1
ATOM 692 C C . LEU A 1 92 ? -6.559 7.536 27.841 1.00 89.25 92 LEU A C 1
ATOM 694 O O . LEU A 1 92 ? -7.758 7.346 27.644 1.00 89.25 92 LEU A O 1
ATOM 698 N N . LYS A 1 93 ? -6.119 8.123 28.963 1.00 89.88 93 LYS A N 1
ATOM 699 C CA . LYS A 1 93 ? -7.023 8.641 30.005 1.00 89.88 93 LYS A CA 1
ATOM 700 C C . LYS A 1 93 ? -7.904 9.778 29.502 1.00 89.88 93 LYS A C 1
ATOM 702 O O . LYS A 1 93 ? -9.079 9.826 29.854 1.00 89.88 93 LYS A O 1
ATOM 707 N N . GLN A 1 94 ? -7.375 10.675 28.674 1.00 91.38 94 GLN A N 1
ATOM 708 C CA . GLN A 1 94 ? -8.181 11.737 28.067 1.00 91.38 94 GLN A CA 1
ATOM 709 C C . GLN A 1 94 ? -9.219 11.179 27.087 1.00 91.38 94 GLN A C 1
ATOM 711 O O . GLN A 1 94 ? -10.363 11.630 27.098 1.00 91.38 94 GLN A O 1
ATOM 716 N N . ILE A 1 95 ? -8.845 10.191 26.271 1.00 91.38 95 ILE A N 1
ATOM 717 C CA . ILE A 1 95 ? -9.754 9.490 25.351 1.00 91.38 95 ILE A CA 1
ATOM 718 C C . ILE A 1 95 ? -10.860 8.782 26.142 1.00 91.38 95 ILE A C 1
ATOM 720 O O . ILE A 1 95 ? -12.038 8.972 25.838 1.00 91.38 95 ILE A O 1
ATOM 724 N N . GLN A 1 96 ? -10.490 8.052 27.203 1.00 94.75 96 GLN A N 1
ATOM 725 C CA . GLN A 1 96 ? -11.420 7.412 28.137 1.00 94.75 96 GLN A CA 1
ATOM 726 C C . GLN A 1 96 ? -12.395 8.435 28.740 1.00 94.75 96 GLN A C 1
ATOM 728 O O . GLN A 1 96 ? -13.606 8.249 28.666 1.00 94.75 96 GLN A O 1
ATOM 733 N N . ALA A 1 97 ? -11.887 9.541 29.294 1.00 93.94 97 ALA A N 1
ATOM 734 C CA . ALA A 1 97 ? -12.703 10.568 29.946 1.00 93.94 97 ALA A CA 1
ATOM 735 C C . ALA A 1 97 ? -13.689 11.258 28.989 1.00 93.94 97 ALA A C 1
ATOM 737 O O . ALA A 1 97 ? -14.780 11.647 29.399 1.00 93.94 97 ALA A O 1
ATOM 738 N N . LYS A 1 98 ? -13.320 11.397 27.711 1.00 94.69 98 LYS A N 1
ATOM 739 C CA . LYS A 1 98 ? -14.187 11.956 26.664 1.00 94.69 98 LYS A CA 1
ATOM 740 C C . LYS A 1 98 ? -15.173 10.938 26.087 1.00 94.69 98 LYS A C 1
ATOM 742 O O . LYS A 1 98 ? -15.972 11.320 25.238 1.00 94.69 98 LYS A O 1
ATOM 747 N N . ALA A 1 99 ? -15.087 9.666 26.492 1.00 93.31 99 ALA A N 1
ATOM 748 C CA . ALA A 1 99 ? -15.749 8.546 25.824 1.00 93.31 99 ALA A CA 1
ATOM 749 C C . ALA A 1 99 ? -15.527 8.581 24.299 1.00 93.31 99 ALA A C 1
ATOM 751 O O . ALA A 1 99 ? -16.431 8.292 23.513 1.00 93.31 99 ALA A O 1
ATOM 752 N N . ALA A 1 100 ? -14.325 8.994 23.881 1.00 91.94 100 ALA A N 1
ATOM 753 C CA . ALA A 1 100 ? -14.007 9.123 22.473 1.00 91.94 100 ALA A CA 1
ATOM 754 C C . ALA A 1 100 ? -13.935 7.723 21.835 1.00 91.94 100 ALA A C 1
ATOM 756 O O . ALA A 1 100 ? -13.401 6.789 22.447 1.00 91.94 100 ALA A O 1
ATOM 757 N N . PRO A 1 101 ? -14.488 7.560 20.626 1.00 92.88 101 PRO A N 1
ATOM 758 C CA . PRO A 1 101 ? -14.508 6.277 19.956 1.00 92.88 101 PRO A CA 1
ATOM 759 C C . PRO A 1 101 ? -13.100 5.884 19.516 1.00 92.88 101 PRO A C 1
ATOM 761 O O . PRO A 1 101 ? -12.330 6.709 19.022 1.00 92.88 101 PRO A O 1
ATOM 764 N N . VAL A 1 102 ? -12.810 4.598 19.662 1.00 91.81 102 VAL A N 1
ATOM 765 C CA . VAL A 1 102 ? -11.585 3.937 19.211 1.00 91.81 102 VAL A CA 1
ATOM 766 C C . VAL A 1 102 ? -11.961 2.757 18.331 1.00 91.81 102 VAL A C 1
ATOM 768 O O . VAL A 1 102 ? -13.067 2.216 18.443 1.00 91.81 102 VAL A O 1
ATOM 771 N N . TRP A 1 103 ? -11.037 2.324 17.484 1.00 92.50 103 TRP A N 1
ATOM 772 C CA . TRP A 1 103 ? -11.134 1.009 16.868 1.00 92.50 103 TRP A CA 1
ATOM 773 C C . TRP A 1 103 ? -9.952 0.151 17.298 1.00 92.50 103 TRP A C 1
ATOM 775 O O . TRP A 1 103 ? -8.849 0.646 17.525 1.00 92.50 103 TRP A O 1
ATOM 785 N N . VAL A 1 104 ? -10.204 -1.139 17.476 1.00 91.12 104 VAL A N 1
ATOM 786 C CA . VAL A 1 104 ? -9.188 -2.107 17.886 1.00 91.12 104 VAL A CA 1
ATOM 787 C C . VAL A 1 104 ? -9.133 -3.238 16.878 1.00 91.12 104 VAL A C 1
ATOM 789 O O . VAL A 1 104 ? -10.153 -3.637 16.310 1.00 91.12 104 VAL A O 1
ATOM 792 N N . ALA A 1 105 ? -7.928 -3.742 16.656 1.00 89.69 105 ALA A N 1
ATOM 793 C CA . ALA A 1 105 ? -7.669 -4.867 15.779 1.00 89.69 105 ALA A CA 1
ATOM 794 C C . ALA A 1 105 ? -6.881 -5.930 16.532 1.00 89.69 105 ALA A C 1
ATOM 796 O O . ALA A 1 105 ? -5.834 -5.635 17.111 1.00 89.69 105 ALA A O 1
ATOM 797 N N . ARG A 1 106 ? -7.363 -7.172 16.490 1.00 88.44 106 ARG A N 1
ATOM 798 C CA . ARG A 1 106 ? -6.594 -8.328 16.940 1.00 88.44 106 ARG A CA 1
ATOM 799 C C . ARG A 1 106 ? -5.748 -8.809 15.776 1.00 88.44 106 ARG A C 1
ATOM 801 O O . ARG A 1 106 ? -6.275 -9.287 14.776 1.00 88.44 106 ARG A O 1
ATOM 808 N N . ILE A 1 107 ? -4.442 -8.604 15.870 1.00 82.56 107 ILE A N 1
ATOM 809 C CA . ILE A 1 107 ? -3.489 -8.958 14.823 1.00 82.56 107 ILE A CA 1
ATOM 810 C C . ILE A 1 107 ? -2.932 -10.340 15.141 1.00 82.56 107 ILE A C 1
ATOM 812 O O . ILE A 1 107 ? -2.360 -10.556 16.210 1.00 82.56 107 ILE A O 1
ATOM 816 N N . LEU A 1 108 ? -3.081 -11.270 14.198 1.00 70.44 108 LEU A N 1
ATOM 817 C CA . LEU A 1 108 ? -2.437 -12.573 14.309 1.00 70.44 108 LEU A CA 1
ATOM 818 C C . LEU A 1 108 ? -0.914 -12.405 14.216 1.00 70.44 108 LEU A C 1
ATOM 820 O O . LEU A 1 108 ? -0.434 -11.598 13.406 1.00 70.44 108 LEU A O 1
ATOM 824 N N . PRO A 1 109 ? -0.141 -13.152 15.017 1.00 67.00 109 PRO A N 1
ATOM 825 C CA . PRO A 1 109 ? 1.305 -13.077 14.951 1.00 67.00 109 PRO A CA 1
ATOM 826 C C . PRO A 1 109 ? 1.801 -13.457 13.556 1.00 67.00 109 PRO A C 1
ATOM 828 O O . PRO A 1 109 ? 1.270 -14.358 12.906 1.00 67.00 109 PRO A O 1
ATOM 831 N N . TYR A 1 110 ? 2.830 -12.741 13.096 1.00 56.03 110 TYR A N 1
ATOM 832 C CA . TYR A 1 110 ? 3.463 -13.016 11.805 1.00 56.03 110 TYR A CA 1
ATOM 833 C C . TYR A 1 110 ? 4.142 -14.392 11.800 1.00 56.03 110 TYR A C 1
ATOM 835 O O . TYR A 1 110 ? 4.080 -15.110 10.806 1.00 56.03 110 TYR A O 1
ATOM 843 N N . ASP A 1 111 ? 4.733 -14.767 12.936 1.00 62.25 111 ASP A N 1
ATOM 844 C CA . ASP A 1 111 ? 5.291 -16.090 13.182 1.00 62.25 111 ASP A CA 1
ATOM 845 C C . ASP A 1 111 ? 4.800 -16.614 14.545 1.00 62.25 111 ASP A C 1
ATOM 847 O O . ASP A 1 111 ? 5.315 -16.179 15.585 1.00 62.25 111 ASP A O 1
ATOM 851 N N . PRO A 1 112 ? 3.836 -17.556 14.548 1.00 56.94 112 PRO A N 1
ATOM 852 C CA . PRO A 1 112 ? 3.307 -18.176 15.760 1.00 56.94 112 PRO A CA 1
ATOM 853 C C . PRO A 1 112 ? 4.370 -18.876 16.616 1.00 56.94 112 PRO A C 1
ATOM 855 O O . PRO A 1 112 ? 4.127 -19.110 17.795 1.00 56.94 112 PRO A O 1
ATOM 858 N N . GLN A 1 113 ? 5.526 -19.242 16.046 1.00 57.44 113 GLN A N 1
ATOM 859 C CA . GLN A 1 113 ? 6.608 -19.871 16.809 1.00 57.44 113 GLN A CA 1
ATOM 860 C C . GLN A 1 113 ? 7.392 -18.856 17.646 1.00 57.44 113 GLN A C 1
ATOM 862 O O . GLN A 1 113 ? 7.838 -19.186 18.741 1.00 57.44 113 GLN A O 1
ATOM 867 N N . SER A 1 114 ? 7.549 -17.626 17.149 1.00 55.56 114 SER A N 1
ATOM 868 C CA . SER A 1 114 ? 8.281 -16.555 17.843 1.00 55.56 114 SER A CA 1
ATOM 869 C C . SER A 1 114 ? 7.412 -15.727 18.795 1.00 55.56 114 SER A C 1
ATOM 871 O O . SER A 1 114 ? 7.907 -15.209 19.793 1.00 55.56 114 SER A O 1
ATOM 873 N N . ASN A 1 115 ? 6.122 -15.597 18.485 1.00 55.72 115 ASN A N 1
ATOM 874 C CA . ASN A 1 115 ? 5.148 -14.883 19.293 1.00 55.72 115 ASN A CA 1
ATOM 875 C C . ASN A 1 115 ? 3.802 -15.599 19.128 1.00 55.72 115 ASN A C 1
ATOM 877 O O . ASN A 1 115 ? 3.141 -15.400 18.114 1.00 55.72 115 ASN A O 1
ATOM 881 N N . PRO A 1 116 ? 3.416 -16.491 20.048 1.00 55.69 116 PRO A N 1
ATOM 882 C CA . PRO A 1 116 ? 2.205 -17.287 19.883 1.00 55.69 116 PRO A CA 1
ATOM 883 C C . PRO A 1 116 ? 0.928 -16.465 20.090 1.00 55.69 116 PRO A C 1
ATOM 885 O O . PRO A 1 116 ? -0.134 -16.865 19.608 1.00 55.69 116 PRO A O 1
ATOM 888 N N . ASP A 1 117 ? 1.025 -15.316 20.765 1.00 56.09 117 ASP A N 1
ATOM 889 C CA . ASP A 1 117 ? -0.147 -14.591 21.228 1.00 56.09 117 ASP A CA 1
ATOM 890 C C . ASP A 1 117 ? -0.573 -13.498 20.234 1.00 56.09 117 ASP A C 1
ATOM 892 O O . ASP A 1 117 ? 0.224 -12.632 19.847 1.00 56.09 117 ASP A O 1
ATOM 896 N N . PRO A 1 118 ? -1.848 -13.494 19.803 1.00 62.94 118 PRO A N 1
ATOM 897 C CA . PRO A 1 118 ? -2.380 -12.407 19.001 1.00 62.94 118 PRO A CA 1
ATOM 898 C C . PRO A 1 118 ? -2.302 -11.099 19.785 1.00 62.94 118 PRO A C 1
ATOM 900 O O . PRO A 1 118 ? -2.743 -11.001 20.929 1.00 62.94 118 PRO A O 1
ATOM 903 N N . SER A 1 119 ? -1.741 -10.075 19.150 1.00 77.56 119 SER A N 1
ATOM 904 C CA . SER A 1 119 ? -1.577 -8.762 19.765 1.00 77.56 119 SER A CA 1
ATOM 905 C C . SER A 1 119 ? -2.751 -7.876 19.384 1.00 77.56 119 SER A C 1
ATOM 907 O O . SER A 1 119 ? -3.076 -7.720 18.205 1.00 77.56 119 SER A O 1
ATOM 909 N N . TRP A 1 120 ? -3.389 -7.277 20.382 1.00 80.19 120 TRP A N 1
ATOM 910 C CA . TRP A 1 120 ? -4.395 -6.253 20.149 1.00 80.19 120 TRP A CA 1
ATOM 911 C C . TRP A 1 120 ? -3.722 -4.897 19.974 1.00 80.19 120 TRP A C 1
ATOM 913 O O . TRP A 1 120 ? -2.912 -4.472 20.800 1.00 80.19 120 TRP A O 1
ATOM 923 N N . VAL A 1 121 ? -4.086 -4.209 18.898 1.00 82.81 121 VAL A N 1
ATOM 924 C CA . VAL A 1 121 ? -3.649 -2.842 18.621 1.00 82.81 121 VAL A CA 1
ATOM 925 C C . VAL A 1 121 ? -4.848 -1.921 18.750 1.00 82.81 121 VAL A C 1
ATOM 927 O O . VAL A 1 121 ? -5.891 -2.152 18.134 1.00 82.81 121 VAL A O 1
ATOM 930 N N . ILE A 1 122 ? -4.691 -0.882 19.566 1.00 81.38 122 ILE A N 1
ATOM 931 C CA . ILE A 1 122 ? -5.666 0.195 19.699 1.00 81.38 122 ILE A CA 1
ATOM 932 C C . ILE A 1 122 ? -5.294 1.344 18.773 1.00 81.38 122 ILE A C 1
ATOM 934 O O . ILE A 1 122 ? -4.158 1.810 18.765 1.00 81.38 122 ILE A O 1
ATOM 938 N N . HIS A 1 123 ? -6.275 1.806 18.011 1.00 83.75 123 HIS A N 1
ATOM 939 C CA . HIS A 1 123 ? -6.148 2.950 17.130 1.00 83.75 123 HIS A CA 1
ATOM 940 C C . HIS A 1 123 ? -7.012 4.091 17.661 1.00 83.75 123 HIS A C 1
ATOM 942 O O . HIS A 1 123 ? -8.241 4.002 17.739 1.00 83.75 123 HIS A O 1
ATOM 948 N N . THR A 1 124 ? -6.325 5.150 18.066 1.00 80.38 124 THR A N 1
ATOM 949 C CA . THR A 1 124 ? -6.872 6.356 18.695 1.00 80.38 124 THR A CA 1
ATOM 950 C C . THR A 1 124 ? -6.939 7.525 17.720 1.00 80.38 124 THR A C 1
ATOM 952 O O . THR A 1 124 ? -7.855 8.345 17.800 1.00 80.38 124 THR A O 1
ATOM 955 N N . ASP A 1 125 ? -6.013 7.559 16.764 1.00 79.44 125 ASP A N 1
ATOM 956 C CA . ASP A 1 125 ? -5.976 8.545 15.698 1.00 79.44 125 ASP A CA 1
ATOM 957 C C . ASP A 1 125 ? -6.886 8.133 14.542 1.00 79.44 125 ASP A C 1
ATOM 959 O O . ASP A 1 125 ? -6.740 7.072 13.933 1.00 79.44 125 ASP A O 1
ATOM 963 N N . TRP A 1 126 ? -7.807 9.024 14.182 1.00 80.88 126 TRP A N 1
ATOM 964 C CA . TRP A 1 126 ? -8.675 8.865 13.016 1.00 80.88 126 TRP A CA 1
ATOM 965 C C . TRP A 1 126 ? -8.030 9.418 11.743 1.00 80.88 126 TRP A C 1
ATOM 967 O O . TRP A 1 126 ? -8.737 9.942 10.896 1.00 80.88 126 TRP A O 1
ATOM 977 N N . ASN A 1 127 ? -6.704 9.312 11.614 1.00 87.19 127 ASN A N 1
ATOM 978 C CA . ASN A 1 127 ? -5.940 9.710 10.432 1.00 87.19 127 ASN A CA 1
ATOM 979 C C . ASN A 1 127 ? -5.300 8.474 9.804 1.00 87.19 127 ASN A C 1
ATOM 981 O O . ASN A 1 127 ? -4.197 8.071 10.166 1.00 87.19 127 ASN A O 1
ATOM 985 N N . GLU A 1 128 ? -6.010 7.859 8.866 1.00 88.88 128 GLU A N 1
ATOM 986 C CA . GLU A 1 128 ? -5.622 6.579 8.286 1.00 88.88 128 GLU A CA 1
ATOM 987 C C . GLU A 1 128 ? -5.355 6.693 6.789 1.00 88.88 128 GLU A C 1
ATOM 989 O O . GLU A 1 128 ? -6.126 7.291 6.035 1.00 88.88 128 GLU A O 1
ATOM 994 N N . LEU A 1 129 ? -4.249 6.093 6.356 1.00 90.62 129 LEU A N 1
ATOM 995 C CA . LEU A 1 129 ? -3.855 6.048 4.957 1.00 90.62 129 LEU A CA 1
ATOM 996 C C . LEU A 1 129 ? -4.422 4.795 4.299 1.00 90.62 129 LEU A C 1
ATOM 998 O O . LEU A 1 129 ? -4.137 3.676 4.712 1.00 90.62 129 LEU A O 1
ATOM 1002 N N . THR A 1 130 ? -5.194 4.976 3.242 1.00 93.31 130 THR A N 1
ATOM 1003 C CA . THR A 1 130 ? -5.741 3.873 2.442 1.00 93.31 130 THR A CA 1
ATOM 1004 C C . THR A 1 130 ? -4.746 3.383 1.393 1.00 93.31 130 THR A C 1
ATOM 1006 O O . THR A 1 130 ? -3.814 4.094 1.015 1.00 93.31 130 THR A O 1
ATOM 1009 N N . MET A 1 131 ? -4.962 2.172 0.877 1.00 92.38 131 MET A N 1
ATOM 1010 C CA . MET A 1 131 ? -4.135 1.582 -0.180 1.00 92.38 131 MET A CA 1
ATOM 1011 C C . MET A 1 131 ? -4.058 2.440 -1.451 1.00 92.38 131 MET A C 1
ATOM 1013 O O . MET A 1 131 ? -3.069 2.364 -2.168 1.00 92.38 131 MET A O 1
ATOM 1017 N N . ASP A 1 132 ? -5.072 3.271 -1.731 1.00 90.69 132 ASP A N 1
ATOM 1018 C CA . ASP A 1 132 ? -5.084 4.209 -2.860 1.00 90.69 132 ASP A CA 1
ATOM 1019 C C . ASP A 1 132 ? -4.634 5.629 -2.480 1.00 90.69 132 ASP A C 1
ATOM 1021 O O . ASP A 1 132 ? -4.983 6.594 -3.158 1.00 90.69 132 ASP A O 1
ATOM 1025 N N . TYR A 1 133 ? -3.826 5.736 -1.420 1.00 87.50 133 TYR A N 1
ATOM 1026 C CA . TYR A 1 133 ? -3.161 6.949 -0.941 1.00 87.50 133 TYR A CA 1
ATOM 1027 C C . TYR A 1 133 ? -4.089 8.069 -0.456 1.00 87.50 133 TYR A C 1
ATOM 1029 O O . TYR A 1 133 ? -3.658 9.212 -0.292 1.00 87.50 133 TYR A O 1
ATOM 1037 N N . LYS A 1 134 ? -5.360 7.769 -0.178 1.00 90.06 134 LYS A N 1
ATOM 1038 C CA . LYS A 1 134 ? -6.262 8.734 0.459 1.00 90.06 134 LYS A CA 1
ATOM 1039 C C . LYS A 1 134 ? -6.063 8.713 1.961 1.00 90.06 134 LYS A C 1
ATOM 1041 O O . LYS A 1 134 ? -6.068 7.640 2.568 1.00 90.06 134 LYS A O 1
ATOM 1046 N N . VAL A 1 135 ? -5.961 9.900 2.544 1.00 90.44 135 VAL A N 1
ATOM 1047 C CA . VAL A 1 135 ? -6.010 10.088 3.993 1.00 90.44 135 VAL A CA 1
ATOM 1048 C C . VAL A 1 135 ? -7.470 10.239 4.400 1.00 90.44 135 VAL A C 1
ATOM 1050 O O . VAL A 1 135 ? -8.162 11.147 3.938 1.00 90.44 135 VAL A O 1
ATOM 1053 N N . LEU A 1 136 ? -7.944 9.333 5.246 1.00 92.00 136 LEU A N 1
ATOM 1054 C CA . LEU A 1 136 ? -9.240 9.437 5.901 1.00 92.00 136 LEU A CA 1
ATOM 1055 C C . LEU A 1 136 ? -9.011 10.050 7.277 1.00 92.00 136 LEU A C 1
ATOM 1057 O O . LEU A 1 136 ? -8.228 9.507 8.046 1.00 92.00 136 LEU A O 1
ATOM 1061 N N . SER A 1 137 ? -9.675 11.170 7.559 1.00 91.62 137 SER A N 1
ATOM 1062 C CA . SER A 1 137 ? -9.489 11.959 8.786 1.00 91.62 137 SER A CA 1
ATOM 1063 C C . SER A 1 137 ? -10.699 11.927 9.732 1.00 91.62 137 SER A C 1
ATOM 1065 O O . SER A 1 137 ? -10.747 12.656 10.723 1.00 91.62 137 SER A O 1
ATOM 1067 N N . THR A 1 138 ? -11.725 11.129 9.409 1.00 90.81 138 THR A N 1
ATOM 1068 C CA . THR A 1 138 ? -12.957 11.035 10.199 1.00 90.81 138 THR A CA 1
ATOM 1069 C C . THR A 1 138 ? -13.309 9.590 10.508 1.00 90.81 138 THR A C 1
ATOM 1071 O O . THR A 1 138 ? -13.101 8.685 9.694 1.00 90.81 138 THR A O 1
ATOM 1074 N N . GLN A 1 139 ? -13.909 9.389 11.681 1.00 91.12 139 GLN A N 1
ATOM 1075 C CA . GLN A 1 139 ? -14.397 8.087 12.118 1.00 91.12 139 GLN A CA 1
ATOM 1076 C C . GLN A 1 139 ? -15.345 7.454 11.106 1.00 91.12 139 GLN A C 1
ATOM 1078 O O . GLN A 1 139 ? -15.138 6.307 10.721 1.00 91.12 139 GLN A O 1
ATOM 1083 N N . ASP A 1 140 ? -16.359 8.187 10.647 1.00 92.69 140 ASP A N 1
ATOM 1084 C CA . ASP A 1 140 ? -17.357 7.638 9.728 1.00 92.69 140 ASP A CA 1
ATOM 1085 C C . ASP A 1 140 ? -16.732 7.186 8.408 1.00 92.69 140 ASP A C 1
ATOM 1087 O O . ASP A 1 140 ? -17.082 6.123 7.894 1.00 92.69 140 ASP A O 1
ATOM 1091 N N . ALA A 1 141 ? -15.772 7.951 7.874 1.00 94.56 141 ALA A N 1
ATOM 1092 C CA . ALA A 1 141 ? -15.073 7.584 6.649 1.00 94.56 141 ALA A CA 1
ATOM 1093 C C . ALA A 1 141 ? -14.220 6.325 6.845 1.00 94.56 141 ALA A C 1
ATOM 1095 O O . ALA A 1 141 ? -14.262 5.423 6.006 1.00 94.56 141 ALA A O 1
ATOM 1096 N N . ILE A 1 142 ? -13.494 6.238 7.964 1.00 93.38 142 ILE A N 1
ATOM 1097 C CA . ILE A 1 142 ? -12.676 5.071 8.306 1.00 93.38 142 ILE A CA 1
ATOM 1098 C C . ILE A 1 142 ? -13.571 3.850 8.509 1.00 93.38 142 ILE A C 1
ATOM 1100 O O . ILE A 1 142 ? -13.403 2.857 7.811 1.00 93.38 142 ILE A O 1
ATOM 1104 N N . VAL A 1 143 ? -14.583 3.922 9.375 1.00 93.50 143 VAL A N 1
ATOM 1105 C CA . VAL A 1 143 ? -15.509 2.809 9.646 1.00 93.50 143 VAL A CA 1
ATOM 1106 C C . VAL A 1 143 ? -16.232 2.356 8.380 1.00 93.50 143 VAL A C 1
ATOM 1108 O O . VAL A 1 143 ? -16.363 1.153 8.145 1.00 93.50 143 VAL A O 1
ATOM 1111 N N . LYS A 1 144 ? -16.675 3.289 7.531 1.00 95.62 144 LYS A N 1
ATOM 1112 C CA . LYS A 1 144 ? -17.258 2.955 6.228 1.00 95.62 144 LYS A CA 1
ATOM 1113 C C . LYS A 1 144 ? -16.262 2.181 5.365 1.00 95.62 144 LYS A C 1
ATOM 1115 O O . LYS A 1 144 ? -16.609 1.113 4.864 1.00 95.62 144 LYS A O 1
ATOM 1120 N N . ARG A 1 145 ? -15.024 2.668 5.242 1.00 95.19 145 ARG A N 1
ATOM 1121 C CA . ARG A 1 145 ? -13.975 2.014 4.450 1.00 95.19 145 ARG A CA 1
ATOM 1122 C C . ARG A 1 145 ? -13.624 0.625 4.983 1.00 95.19 145 ARG A C 1
ATOM 1124 O O . ARG A 1 145 ? -13.475 -0.308 4.197 1.00 95.19 145 ARG A O 1
ATOM 1131 N N . LEU A 1 146 ? -13.546 0.477 6.305 1.00 92.88 146 LEU A N 1
ATOM 1132 C CA . LEU A 1 146 ? -13.336 -0.799 6.986 1.00 92.88 146 LEU A CA 1
ATOM 1133 C C . LEU A 1 146 ? -14.427 -1.810 6.607 1.00 92.88 146 LEU A C 1
ATOM 1135 O O . LEU A 1 146 ? -14.113 -2.923 6.192 1.00 92.88 146 LEU A O 1
ATOM 1139 N N . LYS A 1 147 ? -15.703 -1.412 6.689 1.00 94.44 147 LYS A 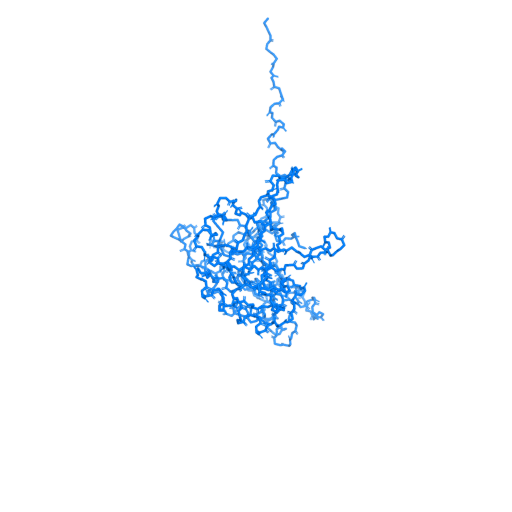N 1
ATOM 1140 C CA . LYS A 1 147 ? -16.844 -2.268 6.319 1.00 94.44 147 LYS A CA 1
ATOM 1141 C C . LYS A 1 147 ? -16.808 -2.677 4.855 1.00 94.44 147 LYS A C 1
ATOM 1143 O O . LYS A 1 147 ? -16.980 -3.854 4.556 1.00 94.44 147 LYS A O 1
ATOM 1148 N N . GLU A 1 148 ? -16.576 -1.720 3.959 1.00 94.69 148 GLU A N 1
ATOM 1149 C CA . GLU A 1 148 ? -16.458 -1.983 2.522 1.00 94.69 148 GLU A CA 1
ATOM 1150 C C . GLU A 1 148 ? -15.345 -2.997 2.237 1.00 94.69 148 GLU A C 1
ATOM 1152 O O . GLU A 1 148 ? -15.552 -3.951 1.487 1.00 94.69 148 GLU A O 1
ATOM 1157 N N . TYR A 1 149 ? -14.182 -2.834 2.875 1.00 93.88 149 TYR A N 1
ATOM 1158 C CA . TYR A 1 149 ? -13.058 -3.743 2.686 1.00 93.88 149 TYR A CA 1
ATOM 1159 C C . TYR A 1 149 ? -13.339 -5.147 3.229 1.00 93.88 149 TYR A C 1
ATOM 1161 O O . TYR A 1 149 ? -13.073 -6.122 2.527 1.00 93.88 149 TYR A O 1
ATOM 1169 N N . VAL A 1 150 ? -13.886 -5.264 4.445 1.00 92.88 150 VAL A N 1
ATOM 1170 C CA . VAL A 1 150 ? -14.216 -6.563 5.061 1.00 92.88 150 VAL A CA 1
ATOM 1171 C C . VAL A 1 150 ? -15.288 -7.296 4.256 1.00 92.88 150 VAL A C 1
ATOM 1173 O O . VAL A 1 150 ? -15.157 -8.495 4.026 1.00 92.88 150 VAL A O 1
ATOM 1176 N N . ALA A 1 151 ? -16.312 -6.585 3.776 1.00 92.44 151 ALA A N 1
ATOM 1177 C CA . ALA A 1 151 ? -17.347 -7.169 2.926 1.00 92.44 151 ALA A CA 1
ATOM 1178 C C . ALA A 1 151 ? -16.775 -7.708 1.604 1.00 92.44 151 ALA A C 1
ATOM 1180 O O . ALA A 1 151 ? -17.186 -8.770 1.145 1.00 92.44 151 ALA A O 1
ATOM 1181 N N . ALA A 1 152 ? -15.808 -7.001 1.012 1.00 91.06 152 ALA A N 1
ATOM 1182 C CA . ALA A 1 152 ? -15.141 -7.435 -0.213 1.00 91.06 152 ALA A CA 1
ATOM 1183 C C . ALA A 1 152 ? -14.085 -8.537 0.017 1.00 91.06 152 ALA A C 1
ATOM 1185 O O . ALA A 1 152 ? -13.766 -9.273 -0.914 1.00 91.06 152 ALA A O 1
ATOM 1186 N N . ASN A 1 153 ? -13.535 -8.655 1.231 1.00 88.81 153 ASN A N 1
ATOM 1187 C CA . ASN A 1 153 ? -12.421 -9.549 1.563 1.00 88.81 153 ASN A CA 1
ATOM 1188 C C . ASN A 1 153 ? -12.660 -10.253 2.916 1.00 88.81 153 ASN A C 1
ATOM 1190 O O . ASN A 1 153 ? -11.998 -9.934 3.908 1.00 88.81 153 ASN A O 1
ATOM 1194 N N . PRO A 1 154 ? -13.601 -11.214 2.987 1.00 79.00 154 PRO A N 1
ATOM 1195 C CA . PRO A 1 154 ? -13.990 -11.838 4.253 1.00 79.00 154 PRO A CA 1
ATOM 1196 C C . PRO A 1 154 ? -12.898 -12.742 4.848 1.00 79.00 154 PRO A C 1
ATOM 1198 O O . PRO A 1 154 ? -12.839 -12.926 6.063 1.00 79.00 154 PRO A O 1
ATOM 1201 N N . ALA A 1 155 ? -12.020 -13.301 4.011 1.00 78.75 155 ALA A N 1
ATOM 1202 C CA . ALA A 1 155 ? -10.912 -14.137 4.457 1.00 78.75 155 ALA A CA 1
ATOM 1203 C C . ALA A 1 155 ? -9.692 -13.286 4.871 1.00 78.75 155 ALA A C 1
ATOM 1205 O O . ALA A 1 155 ? -9.409 -12.270 4.230 1.00 78.75 155 ALA A O 1
ATOM 1206 N N . PRO A 1 156 ? -8.927 -13.692 5.902 1.00 72.19 156 PRO A N 1
ATOM 1207 C CA . PRO A 1 156 ? -7.637 -13.080 6.204 1.00 72.19 156 PRO A CA 1
ATOM 1208 C C . PRO A 1 156 ? -6.688 -13.186 5.008 1.00 72.19 156 PRO A C 1
ATOM 1210 O O . PRO A 1 156 ? -6.549 -14.257 4.411 1.00 72.19 156 PRO A O 1
ATOM 1213 N N . VAL A 1 157 ? -6.004 -12.089 4.684 1.00 77.12 157 VAL A N 1
ATOM 1214 C CA . VAL A 1 157 ? -4.969 -12.097 3.645 1.00 77.12 157 VAL A CA 1
ATOM 1215 C C . VAL A 1 157 ? -3.646 -12.461 4.305 1.00 77.12 157 VAL A C 1
ATOM 1217 O O . VAL A 1 157 ? -3.228 -11.818 5.266 1.00 77.12 157 VAL A O 1
ATOM 1220 N N . LYS A 1 158 ? -3.000 -13.518 3.805 1.00 71.00 158 LYS A N 1
ATOM 1221 C CA . LYS A 1 158 ? -1.768 -14.065 4.395 1.00 71.00 158 LYS A CA 1
ATOM 1222 C C . LYS A 1 158 ? -0.490 -13.414 3.871 1.00 71.00 158 LYS A C 1
ATOM 1224 O O . LYS A 1 158 ? 0.564 -13.608 4.466 1.00 71.00 158 LYS A O 1
ATOM 1229 N N . THR A 1 159 ? -0.569 -12.686 2.763 1.00 76.06 159 THR A N 1
ATOM 1230 C CA . THR A 1 159 ? 0.590 -12.090 2.100 1.00 76.06 159 THR A CA 1
ATOM 1231 C C . THR A 1 159 ? 0.400 -10.589 1.919 1.00 76.06 159 THR A C 1
ATOM 1233 O O . THR A 1 159 ? -0.720 -10.073 1.851 1.00 76.06 159 THR A O 1
ATOM 1236 N N . THR A 1 160 ? 1.515 -9.870 1.912 1.00 81.38 160 THR A N 1
ATOM 1237 C CA . THR A 1 160 ? 1.530 -8.420 1.759 1.00 81.38 160 THR A CA 1
ATOM 1238 C C . THR A 1 160 ? 2.512 -8.027 0.679 1.00 81.38 160 THR A C 1
ATOM 1240 O O . THR A 1 160 ? 3.654 -8.490 0.679 1.00 81.38 160 THR A O 1
ATOM 1243 N N . SER A 1 161 ? 2.099 -7.092 -0.162 1.00 85.19 161 SER A N 1
ATOM 1244 C CA . SER A 1 161 ? 2.986 -6.393 -1.073 1.00 85.19 161 SER A CA 1
ATOM 1245 C C . SER A 1 161 ? 3.599 -5.194 -0.366 1.00 85.19 161 SER A C 1
ATOM 1247 O O . SER A 1 161 ? 2.939 -4.501 0.410 1.00 85.19 161 SER A O 1
ATOM 1249 N N . ILE A 1 162 ? 4.870 -4.933 -0.652 1.00 84.69 162 ILE A N 1
ATOM 1250 C CA . ILE A 1 162 ? 5.558 -3.732 -0.183 1.00 84.69 162 ILE A CA 1
ATOM 1251 C C . ILE A 1 162 ? 5.810 -2.847 -1.398 1.00 84.69 162 ILE A C 1
ATOM 1253 O O . ILE A 1 162 ? 6.456 -3.280 -2.354 1.00 84.69 162 ILE A O 1
ATOM 1257 N N . MET A 1 163 ? 5.370 -1.596 -1.357 1.00 84.56 163 MET A N 1
ATOM 1258 C CA . MET A 1 163 ? 5.815 -0.568 -2.303 1.00 84.56 163 MET A CA 1
ATOM 1259 C C . MET A 1 163 ? 6.924 0.247 -1.664 1.00 84.56 163 MET A C 1
ATOM 1261 O O . MET A 1 163 ? 6.825 0.604 -0.495 1.00 84.56 163 MET A O 1
ATOM 1265 N N . SER A 1 164 ? 7.993 0.516 -2.408 1.00 75.00 164 SER A N 1
ATOM 1266 C CA . SER A 1 164 ? 9.155 1.229 -1.857 1.00 75.00 164 SER A CA 1
ATOM 1267 C C . SER A 1 164 ? 8.952 2.741 -1.849 1.00 75.00 164 SER A C 1
ATOM 1269 O O . SER A 1 164 ? 9.799 3.467 -1.342 1.00 75.00 164 SER A O 1
ATOM 1271 N N . PHE A 1 165 ? 7.871 3.239 -2.445 1.00 69.94 165 PHE A N 1
ATOM 1272 C CA . PHE A 1 165 ? 7.635 4.667 -2.564 1.00 69.94 165 PHE A CA 1
ATOM 1273 C C . PHE A 1 165 ? 6.211 5.026 -2.178 1.00 69.94 165 PHE A C 1
ATOM 1275 O O . PHE A 1 165 ? 5.239 4.804 -2.906 1.00 69.94 165 PHE A O 1
ATOM 1282 N N . VAL A 1 166 ? 6.109 5.657 -1.017 1.00 64.25 166 VAL A N 1
ATOM 1283 C CA . VAL A 1 166 ? 4.975 6.508 -0.702 1.00 64.25 166 VAL A CA 1
ATOM 1284 C C . VAL A 1 166 ? 5.288 7.904 -1.234 1.00 64.25 166 VAL A C 1
ATOM 1286 O O . VAL A 1 166 ? 6.363 8.428 -0.933 1.00 64.25 166 VAL A O 1
ATOM 1289 N N . PRO A 1 167 ? 4.382 8.532 -1.999 1.00 60.84 167 PRO A N 1
ATOM 1290 C CA . PRO A 1 167 ? 4.518 9.932 -2.360 1.00 60.84 167 PRO A CA 1
ATOM 1291 C C . PRO A 1 167 ? 4.879 10.809 -1.148 1.00 60.84 167 PRO A C 1
ATOM 1293 O O . PRO A 1 167 ? 4.292 10.682 -0.071 1.00 60.84 167 PRO A O 1
ATOM 1296 N N . MET A 1 168 ? 5.843 11.715 -1.333 1.00 54.25 168 MET A N 1
ATOM 1297 C CA . MET A 1 168 ? 6.519 12.459 -0.256 1.00 54.25 168 MET A CA 1
ATOM 1298 C C . MET A 1 168 ? 5.599 13.289 0.660 1.00 54.25 168 MET A C 1
ATOM 1300 O O . MET A 1 168 ? 6.030 13.703 1.729 1.00 54.25 168 MET A O 1
ATOM 1304 N N . PHE A 1 169 ? 4.339 13.525 0.289 1.00 55.50 169 PHE A N 1
ATOM 1305 C CA . PHE A 1 169 ? 3.390 14.290 1.106 1.00 55.50 169 PHE A CA 1
ATOM 1306 C C . PHE A 1 169 ? 2.831 13.516 2.306 1.00 55.50 169 PHE A C 1
ATO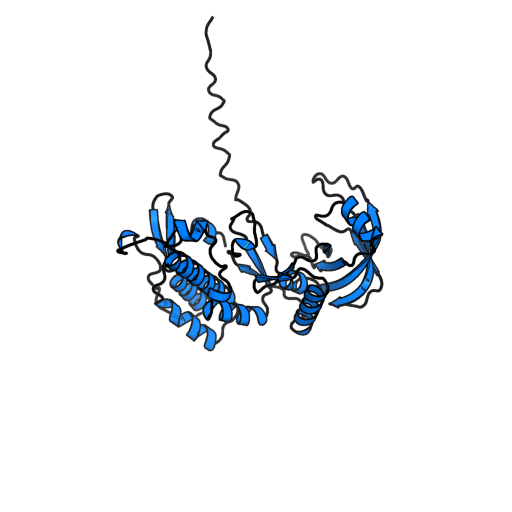M 1308 O O . PHE A 1 169 ? 2.278 14.124 3.217 1.00 55.50 169 PHE A O 1
ATOM 1315 N N . ILE A 1 170 ? 2.960 12.189 2.318 1.00 53.97 170 ILE A N 1
ATOM 1316 C CA . ILE A 1 170 ? 2.444 11.353 3.411 1.00 53.97 170 ILE A CA 1
ATOM 1317 C C . ILE A 1 170 ? 3.483 11.221 4.529 1.00 53.97 170 ILE A C 1
ATOM 1319 O O . ILE A 1 170 ? 3.120 11.042 5.689 1.00 53.97 170 ILE A O 1
ATOM 1323 N N . SER A 1 171 ? 4.774 11.348 4.202 1.00 51.53 171 SER A N 1
ATOM 1324 C CA . SER A 1 171 ? 5.852 11.265 5.181 1.00 51.53 171 SER A CA 1
ATOM 1325 C C . SER A 1 171 ? 6.613 12.590 5.277 1.00 51.53 171 SER A C 1
ATOM 1327 O O . SER A 1 171 ? 7.396 12.910 4.378 1.00 51.53 171 SER A O 1
ATOM 1329 N N . PRO A 1 172 ? 6.480 13.346 6.384 1.00 49.84 172 PRO A N 1
ATOM 1330 C CA . PRO A 1 172 ? 7.199 14.608 6.570 1.00 49.84 172 PRO A CA 1
ATOM 1331 C C . PRO A 1 172 ? 8.729 14.443 6.561 1.00 49.84 172 PRO A C 1
ATOM 1333 O O . PRO A 1 172 ? 9.453 15.421 6.391 1.00 49.84 172 PRO A O 1
ATOM 1336 N N . SER A 1 173 ? 9.241 13.215 6.695 1.00 52.25 173 SER A N 1
ATOM 1337 C CA . SER A 1 173 ? 10.675 12.923 6.713 1.00 52.25 173 SER A CA 1
ATOM 1338 C C . SER A 1 173 ? 11.378 13.012 5.351 1.00 52.25 173 SER A C 1
ATOM 1340 O O . SER A 1 173 ? 12.589 12.806 5.309 1.00 52.25 173 SER A O 1
ATOM 1342 N N . ARG A 1 174 ? 10.677 13.309 4.238 1.00 56.94 174 ARG A N 1
ATOM 1343 C CA . ARG A 1 174 ? 11.240 13.326 2.860 1.00 56.94 174 ARG A CA 1
ATOM 1344 C C . ARG A 1 174 ? 12.011 12.044 2.483 1.00 56.94 174 ARG A C 1
ATOM 1346 O O . ARG A 1 174 ? 12.788 12.037 1.530 1.00 56.94 174 ARG A O 1
ATOM 1353 N N . GLY A 1 175 ? 11.824 10.975 3.255 1.00 63.97 175 GLY A N 1
ATOM 1354 C CA . GLY A 1 175 ? 12.530 9.710 3.130 1.00 63.97 175 GLY A CA 1
ATOM 1355 C C . GLY A 1 175 ? 11.725 8.689 2.340 1.00 63.97 175 GLY A C 1
ATOM 1356 O O . GLY A 1 175 ? 10.507 8.791 2.213 1.00 63.97 175 GLY A O 1
ATOM 1357 N N . ILE A 1 176 ? 12.430 7.685 1.830 1.00 68.62 176 ILE A N 1
ATOM 1358 C CA . ILE A 1 176 ? 11.835 6.507 1.198 1.00 68.62 176 ILE A CA 1
ATOM 1359 C C . ILE A 1 176 ? 11.185 5.676 2.309 1.00 68.62 176 ILE A C 1
ATOM 1361 O O . ILE A 1 176 ? 11.865 5.249 3.244 1.00 68.62 176 ILE A O 1
ATOM 1365 N N . VAL A 1 177 ? 9.868 5.507 2.216 1.00 77.50 177 VAL A N 1
ATOM 1366 C CA . VAL A 1 177 ? 9.034 4.769 3.170 1.00 77.50 177 VAL A CA 1
ATOM 1367 C C . VAL A 1 177 ? 8.508 3.524 2.478 1.00 77.50 177 VAL A C 1
ATOM 1369 O O . VAL A 1 177 ? 7.972 3.616 1.373 1.00 77.50 177 VAL A O 1
ATOM 1372 N N . ASP A 1 178 ? 8.626 2.381 3.147 1.00 83.81 178 ASP A N 1
ATOM 1373 C CA . ASP A 1 178 ? 8.026 1.140 2.676 1.00 83.81 178 ASP A CA 1
ATOM 1374 C C . ASP A 1 178 ? 6.531 1.137 3.029 1.00 83.81 178 ASP A C 1
ATOM 1376 O O . ASP A 1 178 ? 6.151 1.304 4.191 1.00 83.81 178 ASP A O 1
ATOM 1380 N N . PHE A 1 179 ? 5.672 0.960 2.025 1.00 88.50 179 PHE A N 1
ATOM 1381 C CA . PHE A 1 179 ? 4.220 0.935 2.178 1.00 88.50 179 PHE A CA 1
ATOM 1382 C C . PHE A 1 179 ? 3.674 -0.478 2.054 1.00 88.50 179 PHE A C 1
ATOM 1384 O O . PHE A 1 179 ? 3.753 -1.089 0.987 1.00 88.50 179 PHE A O 1
ATOM 1391 N N . ILE A 1 180 ? 3.091 -0.985 3.134 1.00 89.69 180 ILE A N 1
ATOM 1392 C CA . ILE A 1 180 ? 2.523 -2.329 3.181 1.00 89.69 180 ILE A CA 1
ATOM 1393 C C . ILE A 1 180 ? 1.072 -2.301 2.695 1.00 89.69 180 ILE A C 1
ATOM 1395 O O . ILE A 1 180 ? 0.197 -1.653 3.288 1.00 89.69 180 ILE A O 1
ATOM 1399 N N . LEU A 1 181 ? 0.811 -3.082 1.650 1.00 91.56 181 LEU A N 1
ATOM 1400 C CA . LEU A 1 181 ? -0.498 -3.320 1.056 1.00 91.56 181 LEU A CA 1
ATOM 1401 C C . LEU A 1 181 ? -0.911 -4.792 1.215 1.00 91.56 181 LEU A C 1
ATOM 1403 O O . LEU A 1 181 ? -0.049 -5.671 1.198 1.00 91.56 181 LEU A O 1
ATOM 1407 N N . PRO A 1 182 ? -2.213 -5.090 1.357 1.00 91.88 182 PRO A N 1
ATOM 1408 C CA . PRO A 1 182 ? -2.686 -6.468 1.357 1.00 91.88 182 PRO A CA 1
ATOM 1409 C C . PRO A 1 182 ? -2.733 -7.030 -0.068 1.00 91.88 182 PRO A C 1
ATOM 1411 O O . PRO A 1 182 ? -3.210 -6.359 -0.984 1.00 91.88 182 PRO A O 1
ATOM 1414 N N . ASP A 1 183 ? -2.321 -8.285 -0.245 1.00 89.25 183 ASP A N 1
ATOM 1415 C CA . ASP A 1 183 ? -2.473 -8.995 -1.519 1.00 89.25 183 ASP A CA 1
ATOM 1416 C C . ASP A 1 183 ? -3.925 -9.445 -1.724 1.00 89.25 183 ASP A C 1
ATOM 1418 O O . ASP A 1 183 ? -4.319 -10.566 -1.399 1.00 89.25 183 ASP A O 1
ATOM 1422 N N . CYS A 1 184 ? -4.752 -8.545 -2.243 1.00 90.44 184 CYS A N 1
ATOM 1423 C CA . CYS A 1 184 ? -6.167 -8.794 -2.502 1.00 90.44 184 CYS A CA 1
ATOM 1424 C C . CYS A 1 184 ? -6.568 -8.360 -3.922 1.00 90.44 184 CYS A C 1
ATOM 1426 O O . CYS A 1 184 ? -5.834 -7.607 -4.557 1.00 90.44 184 CYS A O 1
ATOM 1428 N N . PRO A 1 185 ? -7.739 -8.771 -4.447 1.00 90.12 185 PRO A N 1
ATOM 1429 C CA . PRO A 1 185 ? -8.164 -8.390 -5.801 1.00 90.12 185 PRO A CA 1
ATOM 1430 C C . PRO A 1 185 ? -8.219 -6.870 -6.041 1.00 90.12 185 PRO A C 1
ATOM 1432 O O . PRO A 1 185 ? -7.968 -6.391 -7.145 1.00 90.12 185 PRO A O 1
ATOM 1435 N N . ALA A 1 186 ? -8.494 -6.078 -4.999 1.00 92.12 186 ALA A N 1
ATOM 1436 C CA . ALA A 1 186 ? -8.465 -4.618 -5.097 1.00 92.12 186 ALA A CA 1
ATOM 1437 C C . ALA A 1 186 ? -7.058 -4.066 -5.406 1.00 92.12 186 ALA A C 1
ATOM 1439 O O . ALA A 1 186 ? -6.942 -2.969 -5.956 1.00 92.12 186 ALA A O 1
ATOM 1440 N N . LEU A 1 187 ? -6.001 -4.820 -5.082 1.00 93.94 187 LEU A N 1
ATOM 1441 C CA . LEU A 1 187 ? -4.615 -4.462 -5.371 1.00 93.94 187 LEU A CA 1
ATOM 1442 C C . LEU A 1 187 ? -4.315 -4.523 -6.871 1.00 93.94 187 LEU A C 1
ATOM 1444 O O . LEU A 1 187 ? -3.670 -3.616 -7.386 1.00 93.94 187 LEU A O 1
ATOM 1448 N N . GLU A 1 188 ? -4.846 -5.515 -7.590 1.00 95.50 188 GLU A N 1
ATOM 1449 C CA . GLU A 1 188 ? -4.739 -5.590 -9.054 1.00 95.50 188 GLU A CA 1
ATOM 1450 C C . GLU A 1 188 ? -5.400 -4.369 -9.711 1.00 95.50 188 GLU A C 1
ATOM 1452 O O . GLU A 1 188 ? -4.814 -3.705 -10.565 1.00 95.50 188 GLU A O 1
ATOM 1457 N N . SER A 1 189 ? -6.599 -4.000 -9.249 1.00 95.50 189 SER A N 1
ATOM 1458 C CA . SER A 1 189 ? -7.294 -2.801 -9.731 1.00 95.50 189 SER A CA 1
ATOM 1459 C C . SER A 1 189 ? -6.518 -1.512 -9.432 1.00 95.50 189 SER A C 1
ATOM 1461 O O . SER A 1 189 ? -6.450 -0.612 -10.274 1.00 95.50 189 SER A O 1
ATOM 1463 N N . LEU A 1 190 ? -5.907 -1.399 -8.248 1.00 95.50 190 LEU A N 1
ATOM 1464 C CA . LEU A 1 190 ? -5.018 -0.285 -7.916 1.00 95.50 190 LEU A CA 1
ATOM 1465 C C . LEU A 1 190 ? -3.808 -0.239 -8.859 1.00 95.50 190 LEU A C 1
ATOM 1467 O O . LEU A 1 190 ? -3.519 0.823 -9.405 1.00 95.50 190 LEU A O 1
ATOM 1471 N N . ALA A 1 191 ? -3.162 -1.379 -9.092 1.00 96.44 191 ALA A N 1
ATOM 1472 C CA . ALA A 1 191 ? -2.007 -1.498 -9.966 1.00 96.44 191 ALA A CA 1
ATOM 1473 C C . ALA A 1 191 ? -2.318 -1.031 -11.397 1.00 96.44 191 ALA A C 1
ATOM 1475 O O . ALA A 1 191 ? -1.592 -0.201 -11.945 1.00 96.44 191 ALA A O 1
ATOM 1476 N N . HIS A 1 192 ? -3.452 -1.457 -11.964 1.00 97.69 192 HIS A N 1
ATOM 1477 C CA . HIS A 1 192 ? -3.928 -0.951 -13.254 1.00 97.69 192 HIS A CA 1
ATOM 1478 C C . HIS A 1 192 ? -4.115 0.566 -13.256 1.00 97.69 192 HIS A C 1
ATOM 1480 O O . HIS A 1 192 ? -3.616 1.237 -14.153 1.00 97.69 192 HIS A O 1
ATOM 1486 N N . ARG A 1 193 ? -4.763 1.138 -12.231 1.00 96.69 193 ARG A N 1
ATOM 1487 C CA . ARG A 1 193 ? -4.943 2.598 -12.147 1.00 96.69 193 ARG A CA 1
ATOM 1488 C C . ARG A 1 193 ? -3.609 3.344 -12.097 1.00 96.69 193 ARG A C 1
ATOM 1490 O O . ARG A 1 193 ? -3.496 4.388 -12.730 1.00 96.69 193 ARG A O 1
ATOM 1497 N N . MET A 1 194 ? -2.619 2.826 -11.369 1.00 95.62 194 MET A N 1
ATOM 1498 C CA . MET A 1 194 ? -1.279 3.424 -11.296 1.00 95.62 194 MET A CA 1
ATOM 1499 C C . MET A 1 194 ? -0.551 3.374 -12.645 1.00 95.62 194 MET A C 1
ATOM 1501 O O . MET A 1 194 ? 0.194 4.295 -12.973 1.00 95.62 194 MET A O 1
ATOM 1505 N N . ILE A 1 195 ? -0.779 2.325 -13.437 1.00 97.12 195 ILE A N 1
ATOM 1506 C CA . ILE A 1 195 ? -0.196 2.164 -14.774 1.00 97.12 195 ILE A CA 1
ATOM 1507 C C . ILE A 1 195 ? -0.886 3.080 -15.799 1.00 97.12 195 ILE A C 1
ATOM 1509 O O . ILE A 1 195 ? -0.213 3.816 -16.533 1.00 97.12 195 ILE A O 1
ATOM 1513 N N . ASP A 1 196 ? -2.220 3.049 -15.827 1.00 97.00 196 ASP A N 1
ATOM 1514 C CA . ASP A 1 196 ? -3.053 3.712 -16.834 1.00 97.00 196 ASP A CA 1
ATOM 1515 C C . ASP A 1 196 ? -3.160 5.226 -16.599 1.00 97.00 196 ASP A C 1
ATOM 1517 O O . ASP A 1 196 ? -3.116 6.011 -17.547 1.00 97.00 196 ASP A O 1
ATOM 1521 N N . ASP A 1 197 ? -3.264 5.656 -15.337 1.00 96.00 197 ASP A N 1
ATOM 1522 C CA . ASP A 1 197 ? -3.406 7.064 -14.954 1.00 96.00 197 ASP A CA 1
ATOM 1523 C C . ASP A 1 197 ? -2.523 7.425 -13.744 1.00 96.00 197 ASP A C 1
ATOM 1525 O O . ASP A 1 197 ? -3.017 7.778 -12.665 1.00 96.00 197 ASP A O 1
ATOM 1529 N N . PRO A 1 198 ? -1.186 7.368 -13.904 1.00 93.81 198 PRO A N 1
ATOM 1530 C CA . PRO A 1 198 ? -0.253 7.619 -12.810 1.00 93.81 198 PRO A CA 1
ATOM 1531 C C . PRO A 1 198 ? -0.380 9.030 -12.229 1.00 93.81 198 PRO A C 1
ATOM 1533 O O . PRO A 1 198 ? -0.065 9.240 -11.062 1.00 93.81 198 PRO A O 1
ATOM 1536 N N . LYS A 1 199 ? -0.862 10.006 -13.010 1.00 91.12 199 LYS A N 1
ATOM 1537 C CA . LYS A 1 199 ? -0.999 11.405 -12.575 1.00 91.12 199 LYS A CA 1
ATOM 1538 C C . LYS A 1 199 ? -1.931 11.562 -11.377 1.00 91.12 199 LYS A C 1
ATOM 1540 O O . LYS A 1 199 ? -1.720 12.464 -10.580 1.00 91.12 199 LYS A O 1
ATOM 1545 N N . LYS A 1 200 ? -2.918 10.674 -11.208 1.00 90.75 200 LYS A N 1
ATOM 1546 C CA . LYS A 1 200 ? -3.817 10.677 -10.040 1.00 90.75 200 LYS A CA 1
ATOM 1547 C C . LYS A 1 200 ? -3.127 10.330 -8.720 1.00 90.75 200 LYS A C 1
ATOM 1549 O O . LYS A 1 200 ? -3.701 10.577 -7.665 1.00 90.75 200 LYS A O 1
ATOM 1554 N N . PHE A 1 201 ? -1.930 9.754 -8.783 1.00 87.31 201 PHE A N 1
ATOM 1555 C CA . PHE A 1 201 ? -1.142 9.321 -7.627 1.00 87.31 201 PHE A CA 1
ATOM 1556 C C . PHE A 1 201 ? 0.085 10.209 -7.390 1.00 87.31 201 PHE A C 1
ATOM 1558 O O . PHE A 1 201 ? 0.755 10.087 -6.366 1.00 87.31 201 PHE A O 1
ATOM 1565 N N . VAL A 1 202 ? 0.373 11.116 -8.328 1.00 81.69 202 VAL A N 1
ATOM 1566 C CA . VAL A 1 202 ? 1.456 12.089 -8.215 1.00 81.69 202 VAL A CA 1
ATOM 1567 C C . VAL A 1 202 ? 0.890 13.363 -7.583 1.00 81.69 202 VAL A C 1
ATOM 1569 O O . VAL A 1 202 ? -0.056 13.938 -8.123 1.00 81.69 202 VAL A O 1
ATOM 1572 N N . PRO A 1 203 ? 1.430 13.822 -6.443 1.00 71.50 203 PRO A N 1
ATOM 1573 C CA . PRO A 1 203 ? 1.017 15.093 -5.868 1.00 71.50 203 PRO A CA 1
ATOM 1574 C C . PRO A 1 203 ? 1.381 16.242 -6.811 1.00 71.50 203 PRO A C 1
ATOM 1576 O O . PRO A 1 203 ? 2.366 16.140 -7.546 1.00 71.50 203 PRO A O 1
ATOM 1579 N N . PRO A 1 204 ? 0.653 17.367 -6.763 1.00 73.56 204 PRO A N 1
ATOM 1580 C CA . PRO A 1 204 ? 1.144 18.578 -7.397 1.00 73.56 204 PRO A CA 1
ATOM 1581 C C . PRO A 1 204 ? 2.511 18.929 -6.796 1.00 73.56 204 PRO A C 1
ATOM 1583 O O . PRO A 1 204 ? 2.654 18.967 -5.573 1.00 73.56 204 PRO A O 1
ATOM 1586 N N . ALA A 1 205 ? 3.504 19.173 -7.654 1.00 71.88 205 ALA A N 1
ATOM 1587 C CA . ALA A 1 205 ? 4.814 19.643 -7.218 1.00 71.88 205 ALA A CA 1
ATOM 1588 C C . ALA A 1 205 ? 4.655 20.916 -6.373 1.00 71.88 205 ALA A C 1
ATOM 1590 O O . ALA A 1 205 ? 3.881 21.811 -6.740 1.00 71.88 205 ALA A O 1
ATOM 1591 N N . ASP A 1 206 ? 5.384 21.014 -5.262 1.00 75.38 206 ASP A N 1
ATOM 1592 C CA . ASP A 1 206 ? 5.443 22.269 -4.516 1.00 75.38 206 ASP A CA 1
ATOM 1593 C C . ASP A 1 206 ? 6.212 23.343 -5.321 1.00 75.38 206 ASP A C 1
ATOM 1595 O O . ASP A 1 206 ? 6.918 23.049 -6.292 1.00 75.38 206 ASP A O 1
ATOM 1599 N N . GLU A 1 207 ? 6.052 24.621 -4.964 1.00 73.56 207 GLU A N 1
ATOM 1600 C CA . GLU A 1 207 ? 6.692 25.730 -5.695 1.00 73.56 207 GLU A CA 1
ATOM 1601 C C . GLU A 1 207 ? 8.226 25.619 -5.731 1.00 73.56 207 GLU A C 1
ATOM 1603 O O . GLU A 1 207 ? 8.866 26.051 -6.691 1.00 73.56 207 GLU A O 1
ATOM 1608 N N . HIS A 1 208 ? 8.828 24.990 -4.722 1.00 68.62 208 HIS A N 1
ATOM 1609 C CA . HIS A 1 208 ? 10.270 24.798 -4.644 1.00 68.62 208 HIS A CA 1
ATOM 1610 C C . HIS A 1 208 ? 10.745 23.691 -5.607 1.00 68.62 208 HIS A C 1
ATOM 1612 O O . HIS A 1 208 ? 11.786 23.817 -6.254 1.00 68.62 208 HIS A O 1
ATOM 1618 N N . GLU A 1 209 ? 9.970 22.619 -5.771 1.00 66.81 209 GLU A N 1
ATOM 1619 C CA . GLU A 1 209 ? 10.215 21.554 -6.746 1.00 66.81 209 GLU A CA 1
ATOM 1620 C C . GLU A 1 209 ? 10.040 22.039 -8.186 1.00 66.81 209 GLU A C 1
ATOM 1622 O O . GLU A 1 209 ? 10.885 21.733 -9.038 1.00 66.81 209 GLU A O 1
ATOM 1627 N N . LYS A 1 210 ? 9.011 22.863 -8.441 1.00 65.94 210 LYS A N 1
ATOM 1628 C CA . LYS A 1 210 ? 8.783 23.507 -9.747 1.00 65.94 210 LYS A CA 1
ATOM 1629 C C . LYS A 1 210 ? 10.006 24.298 -10.210 1.00 65.94 210 LYS A C 1
ATOM 1631 O O . LYS A 1 210 ? 10.380 24.215 -11.380 1.00 65.94 210 LYS A O 1
ATOM 1636 N N . GLN A 1 211 ? 10.646 25.023 -9.292 1.00 67.31 211 GLN A N 1
ATOM 1637 C CA . GLN A 1 211 ? 11.815 25.857 -9.581 1.00 67.31 211 GLN A CA 1
ATOM 1638 C C . GLN A 1 211 ? 13.093 25.045 -9.839 1.00 67.31 211 GLN A C 1
ATOM 1640 O O . GLN A 1 211 ? 13.951 25.488 -10.598 1.00 67.31 211 GLN A O 1
ATOM 1645 N N . ARG A 1 212 ? 13.245 23.856 -9.237 1.00 66.12 212 ARG A N 1
ATOM 1646 C CA . ARG A 1 212 ? 14.540 23.151 -9.210 1.00 66.12 212 ARG A CA 1
ATOM 1647 C C . ARG A 1 212 ? 14.800 22.200 -10.378 1.00 66.12 212 ARG A C 1
ATOM 1649 O O . ARG A 1 212 ? 15.960 21.901 -10.648 1.00 66.12 212 ARG A O 1
ATOM 1656 N N . LYS A 1 213 ? 13.761 21.632 -10.996 1.00 60.62 213 LYS A N 1
ATOM 1657 C CA . LYS A 1 213 ? 13.916 20.506 -11.944 1.00 60.62 213 LYS A CA 1
ATOM 1658 C C . LYS A 1 213 ? 13.247 20.711 -13.302 1.00 60.62 213 LYS A C 1
ATOM 1660 O O . LYS A 1 213 ? 13.376 19.845 -14.152 1.00 60.62 213 LYS A O 1
ATOM 1665 N N . GLY A 1 214 ? 12.559 21.829 -13.528 1.00 68.44 214 GLY A N 1
ATOM 1666 C CA . GLY A 1 214 ? 11.654 21.949 -14.668 1.00 68.44 214 GLY A CA 1
ATOM 1667 C C . GLY A 1 214 ? 10.447 21.027 -14.465 1.00 68.44 214 GLY A C 1
ATOM 1668 O O . GLY A 1 214 ? 10.552 19.803 -14.517 1.00 68.44 214 GLY A O 1
ATOM 1669 N N . LEU A 1 215 ? 9.286 21.627 -14.208 1.00 74.31 215 LEU A N 1
ATOM 1670 C CA . LEU A 1 215 ? 8.068 20.932 -13.775 1.00 74.31 215 LEU A CA 1
ATOM 1671 C C . LEU A 1 215 ? 7.713 19.696 -14.628 1.00 74.31 215 LEU A C 1
ATOM 1673 O O . LEU A 1 215 ? 7.406 18.639 -14.086 1.00 74.31 215 LEU A O 1
ATOM 1677 N N . ALA A 1 216 ? 7.849 19.791 -15.953 1.00 80.50 216 ALA A N 1
ATOM 1678 C CA . ALA A 1 216 ? 7.474 18.715 -16.872 1.00 80.50 216 ALA A CA 1
ATOM 1679 C C . ALA A 1 216 ? 8.297 17.423 -16.697 1.00 80.50 216 ALA A C 1
ATOM 1681 O O . ALA A 1 216 ? 7.745 16.324 -16.749 1.00 80.50 216 ALA A O 1
ATOM 1682 N N . ALA A 1 217 ? 9.608 17.538 -16.484 1.00 77.31 217 ALA A N 1
ATOM 1683 C CA . ALA A 1 217 ? 10.496 16.381 -16.382 1.00 77.31 217 ALA A CA 1
ATOM 1684 C C . ALA A 1 217 ? 10.392 15.699 -15.005 1.00 77.31 217 ALA A C 1
ATOM 1686 O O . ALA A 1 217 ? 10.429 14.465 -14.906 1.00 77.31 217 ALA A O 1
ATOM 1687 N N . TYR A 1 218 ? 10.149 16.490 -13.953 1.00 78.12 218 TYR A N 1
ATOM 1688 C CA . TYR A 1 218 ? 9.781 15.967 -12.640 1.00 78.12 218 TYR A CA 1
ATOM 1689 C C . TYR A 1 218 ? 8.464 15.185 -12.703 1.00 78.12 218 TYR A C 1
ATOM 1691 O O . TYR A 1 218 ? 8.431 14.017 -12.312 1.00 78.12 218 TYR A O 1
ATOM 1699 N N . ASP A 1 219 ? 7.416 15.775 -13.286 1.00 83.06 219 ASP A N 1
ATOM 1700 C CA . ASP A 1 219 ? 6.109 15.129 -13.437 1.00 83.06 219 ASP A CA 1
ATOM 1701 C C . ASP A 1 219 ? 6.205 13.828 -14.240 1.00 83.06 219 ASP A C 1
ATOM 1703 O O . ASP A 1 219 ? 5.579 12.826 -13.885 1.00 83.06 219 ASP A O 1
ATOM 1707 N N . GLN A 1 220 ? 6.990 13.818 -15.322 1.00 86.38 220 GLN A N 1
ATOM 1708 C CA . GLN A 1 220 ? 7.226 12.618 -16.123 1.00 86.38 220 GLN A CA 1
ATOM 1709 C C . GLN A 1 220 ? 7.938 11.530 -15.313 1.00 86.38 220 GLN A C 1
ATOM 1711 O O . GLN A 1 220 ? 7.566 10.356 -15.396 1.00 86.38 220 GLN A O 1
ATOM 1716 N N . SER A 1 221 ? 8.932 11.903 -14.509 1.00 84.19 221 SER A N 1
ATOM 1717 C CA . SER A 1 221 ? 9.661 10.955 -13.669 1.00 84.19 221 SER A CA 1
ATOM 1718 C C . SER A 1 221 ? 8.767 10.359 -12.579 1.00 84.19 221 SER A C 1
ATOM 1720 O O . SER A 1 221 ? 8.742 9.143 -12.408 1.00 84.19 221 SER A O 1
ATOM 1722 N N . CYS A 1 222 ? 7.971 11.185 -11.893 1.00 84.69 222 CYS A N 1
ATOM 1723 C CA . CYS A 1 222 ? 7.003 10.723 -10.895 1.00 84.69 222 CYS A CA 1
ATOM 1724 C C . CYS A 1 222 ? 5.972 9.771 -11.514 1.00 84.69 222 CYS A C 1
ATOM 1726 O O . CYS A 1 222 ? 5.673 8.722 -10.949 1.00 84.69 222 CYS A O 1
ATOM 1728 N N . GLN A 1 223 ? 5.473 10.086 -12.713 1.00 90.44 223 GLN A N 1
ATOM 1729 C CA . GLN A 1 223 ? 4.558 9.198 -13.429 1.00 90.44 223 GLN A CA 1
ATOM 1730 C C . GLN A 1 223 ? 5.219 7.875 -13.826 1.00 90.44 223 GLN A C 1
ATOM 1732 O O . GLN A 1 223 ? 4.598 6.823 -13.703 1.00 90.44 223 GLN A O 1
ATOM 1737 N N . THR A 1 224 ? 6.470 7.912 -14.291 1.00 91.56 224 THR A N 1
ATOM 1738 C CA . THR A 1 224 ? 7.257 6.706 -14.604 1.00 91.56 224 THR A CA 1
ATOM 1739 C C . THR A 1 224 ? 7.402 5.829 -13.364 1.00 91.56 224 THR A C 1
ATOM 1741 O O . THR A 1 224 ? 7.187 4.622 -13.431 1.00 91.56 224 THR A O 1
ATOM 1744 N N . PHE A 1 225 ? 7.667 6.445 -12.214 1.00 89.19 225 PHE A N 1
ATOM 1745 C CA . PHE A 1 225 ? 7.777 5.742 -10.945 1.00 89.19 225 PHE A CA 1
ATOM 1746 C C . PHE A 1 225 ? 6.449 5.101 -10.509 1.00 89.19 225 PHE A C 1
ATOM 1748 O O . PHE A 1 225 ? 6.426 3.939 -10.111 1.00 89.19 225 PHE A O 1
ATOM 1755 N N . MET A 1 226 ? 5.324 5.810 -10.642 1.00 91.44 226 MET A N 1
ATOM 1756 C CA . MET A 1 226 ? 4.001 5.244 -10.340 1.00 91.44 226 MET A CA 1
ATOM 1757 C C . MET A 1 226 ? 3.671 4.040 -11.230 1.00 91.44 226 MET A C 1
ATOM 1759 O O . MET A 1 226 ? 3.162 3.036 -10.735 1.00 91.44 226 MET A O 1
ATOM 1763 N N . ARG A 1 227 ? 4.023 4.088 -12.522 1.00 95.81 227 ARG A N 1
ATOM 1764 C CA . ARG A 1 227 ? 3.874 2.925 -13.413 1.00 95.81 227 ARG A CA 1
ATOM 1765 C C . ARG A 1 227 ? 4.742 1.752 -12.969 1.00 95.81 227 ARG A C 1
ATOM 1767 O O . ARG A 1 227 ? 4.283 0.618 -13.014 1.00 95.81 227 ARG A O 1
ATOM 1774 N N . PHE A 1 228 ? 5.971 2.018 -12.533 1.00 95.06 228 PHE A N 1
ATOM 1775 C CA . PHE A 1 228 ? 6.882 0.991 -12.032 1.00 95.06 228 PHE A CA 1
ATOM 1776 C C . PHE A 1 228 ? 6.325 0.291 -10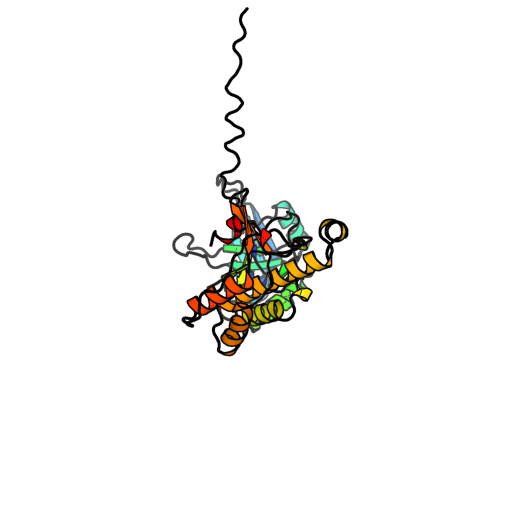.787 1.00 95.06 228 PHE A C 1
ATOM 1778 O O . PHE A 1 228 ? 6.288 -0.936 -10.752 1.00 95.06 228 PHE A O 1
ATOM 1785 N N . GLU A 1 229 ? 5.835 1.046 -9.800 1.00 92.81 229 GLU A N 1
ATOM 1786 C CA .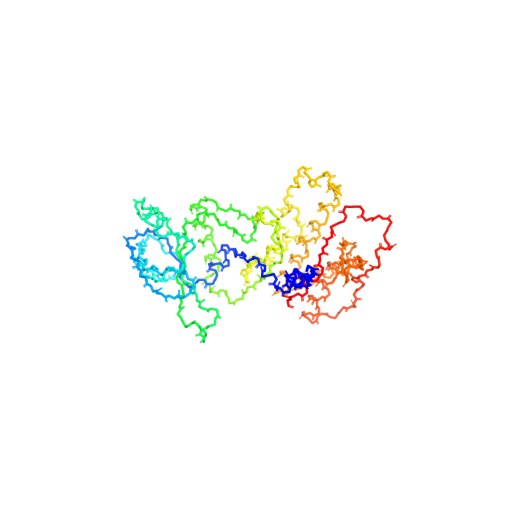 GLU A 1 229 ? 5.188 0.464 -8.615 1.00 92.81 229 GLU A CA 1
ATOM 1787 C C . GLU A 1 229 ? 3.925 -0.318 -9.001 1.00 92.81 229 GLU A C 1
ATOM 1789 O O . GLU A 1 229 ? 3.746 -1.450 -8.557 1.00 92.81 229 GLU A O 1
ATOM 1794 N N . GLY A 1 230 ? 3.107 0.216 -9.916 1.00 95.81 230 GLY A N 1
ATOM 1795 C CA . GLY A 1 230 ? 1.959 -0.506 -10.467 1.00 95.81 230 GLY A CA 1
ATOM 1796 C C . GLY A 1 230 ? 2.350 -1.838 -11.122 1.00 95.81 230 GLY A C 1
ATOM 1797 O O . GLY A 1 230 ? 1.728 -2.862 -10.851 1.00 95.81 230 GLY A O 1
ATOM 1798 N N . LEU A 1 231 ? 3.419 -1.876 -11.924 1.00 97.00 231 LEU A N 1
ATOM 1799 C CA . LEU A 1 231 ? 3.935 -3.126 -12.494 1.00 97.00 231 LEU A CA 1
ATOM 1800 C C . LEU A 1 231 ? 4.375 -4.105 -11.395 1.00 97.00 231 LEU A C 1
ATOM 1802 O O . LEU A 1 231 ? 4.002 -5.276 -11.438 1.00 97.00 231 LEU A O 1
ATOM 1806 N N . ASN A 1 232 ? 5.114 -3.645 -10.383 1.00 94.69 232 ASN A N 1
ATOM 1807 C CA . ASN A 1 232 ? 5.557 -4.507 -9.283 1.00 94.69 232 ASN A CA 1
ATOM 1808 C C . ASN A 1 232 ? 4.380 -5.112 -8.506 1.00 94.69 232 ASN A C 1
ATOM 1810 O O . ASN A 1 232 ? 4.408 -6.307 -8.190 1.00 94.69 232 ASN A O 1
ATOM 1814 N N . LEU A 1 233 ? 3.330 -4.323 -8.257 1.00 94.69 233 LEU A N 1
ATOM 1815 C CA . LEU A 1 233 ? 2.089 -4.808 -7.653 1.00 94.69 233 LEU A CA 1
ATOM 1816 C C . LEU A 1 233 ? 1.409 -5.875 -8.514 1.00 94.69 233 LEU A C 1
ATOM 1818 O O . LEU A 1 233 ? 0.908 -6.861 -7.975 1.00 94.69 233 LEU A O 1
ATOM 1822 N N . LEU A 1 234 ? 1.438 -5.738 -9.846 1.00 96.38 234 LEU A N 1
ATOM 1823 C CA . LEU A 1 234 ? 0.895 -6.764 -10.737 1.00 96.38 234 LEU A CA 1
ATOM 1824 C C . LEU A 1 234 ? 1.626 -8.099 -10.624 1.00 96.38 234 LEU A C 1
ATOM 1826 O O . LEU A 1 234 ? 1.031 -9.099 -10.991 1.00 96.38 234 LEU A O 1
ATOM 1830 N N . SER A 1 235 ? 2.852 -8.179 -10.095 1.00 94.88 235 SER A N 1
ATOM 1831 C CA . SER A 1 235 ? 3.650 -9.418 -10.099 1.00 94.88 235 SER A CA 1
ATOM 1832 C C . SER A 1 235 ? 2.983 -10.634 -9.426 1.00 94.88 235 SER A C 1
ATOM 1834 O O . SER A 1 235 ? 3.384 -11.771 -9.700 1.00 94.88 235 SER A O 1
ATOM 1836 N N . GLY A 1 236 ? 1.986 -10.417 -8.557 1.00 91.88 236 GLY A N 1
ATOM 1837 C CA . GLY A 1 236 ? 1.152 -11.457 -7.936 1.00 91.88 236 GLY A CA 1
ATOM 1838 C C . GLY A 1 236 ? -0.085 -11.878 -8.747 1.00 91.88 236 GLY A C 1
ATOM 1839 O O . GLY A 1 236 ? -0.694 -12.897 -8.439 1.00 91.88 236 GLY A O 1
ATOM 1840 N N . PHE A 1 237 ? -0.437 -11.144 -9.806 1.00 95.44 237 PHE A N 1
ATOM 1841 C CA . PHE A 1 237 ? -1.692 -11.264 -10.557 1.00 95.44 237 PHE A CA 1
ATOM 1842 C C . PHE A 1 237 ? -1.435 -11.681 -12.012 1.00 95.44 237 PHE A C 1
ATOM 1844 O O . PHE A 1 237 ? -1.551 -10.891 -12.950 1.00 95.44 237 PHE A O 1
ATOM 1851 N N . LYS A 1 238 ? -1.050 -12.943 -12.234 1.00 97.38 238 LYS A N 1
ATOM 1852 C CA . LYS A 1 238 ? -0.828 -13.460 -13.594 1.00 97.38 238 LYS A CA 1
ATOM 1853 C C . LYS A 1 238 ? -2.162 -13.682 -14.316 1.00 97.38 238 LYS A C 1
ATOM 1855 O O . LYS A 1 238 ? -2.954 -14.528 -13.914 1.00 97.38 238 LYS A O 1
ATOM 1860 N N . SER A 1 239 ? -2.357 -12.998 -15.439 1.00 97.75 239 SER A N 1
ATOM 1861 C CA . SER A 1 239 ? -3.472 -13.206 -16.371 1.00 97.75 239 SER A CA 1
ATOM 1862 C C . SER A 1 239 ? -3.029 -12.884 -17.801 1.00 97.75 239 SER A C 1
ATOM 1864 O O . SER A 1 239 ? -2.051 -12.163 -17.996 1.00 97.75 239 SER A O 1
ATOM 1866 N N . ASP A 1 240 ? -3.744 -13.364 -18.821 1.00 98.56 240 ASP A N 1
ATOM 1867 C CA . ASP A 1 240 ? -3.425 -13.033 -20.221 1.00 98.56 240 ASP A CA 1
ATOM 1868 C C . ASP A 1 240 ? -3.514 -11.527 -20.502 1.00 98.56 240 ASP A C 1
ATOM 1870 O O . ASP A 1 240 ? -2.756 -10.981 -21.308 1.00 98.56 240 ASP A O 1
ATOM 1874 N N . GLN A 1 241 ? -4.438 -10.837 -19.828 1.00 98.00 241 GLN A N 1
ATOM 1875 C CA . GLN A 1 241 ? -4.555 -9.384 -19.893 1.00 98.00 241 GLN A CA 1
ATOM 1876 C C . GLN A 1 241 ? -3.307 -8.706 -19.320 1.00 98.00 241 GLN A C 1
ATOM 1878 O O . GLN A 1 241 ? -2.753 -7.818 -19.972 1.00 98.00 241 GLN A O 1
ATOM 1883 N N . ASN A 1 242 ? -2.829 -9.159 -18.160 1.00 98.50 242 ASN A N 1
ATOM 1884 C CA . ASN A 1 242 ? -1.665 -8.569 -17.502 1.00 98.50 242 ASN A CA 1
ATOM 1885 C C . ASN A 1 242 ? -0.369 -8.913 -18.226 1.00 98.50 242 ASN A C 1
ATOM 1887 O O . ASN A 1 242 ? 0.491 -8.050 -18.353 1.00 98.50 242 ASN A O 1
ATOM 1891 N N . ILE A 1 243 ? -0.249 -10.112 -18.801 1.00 98.69 243 ILE A N 1
ATOM 1892 C CA . ILE A 1 243 ? 0.876 -10.469 -19.674 1.00 98.69 243 ILE A CA 1
ATOM 1893 C C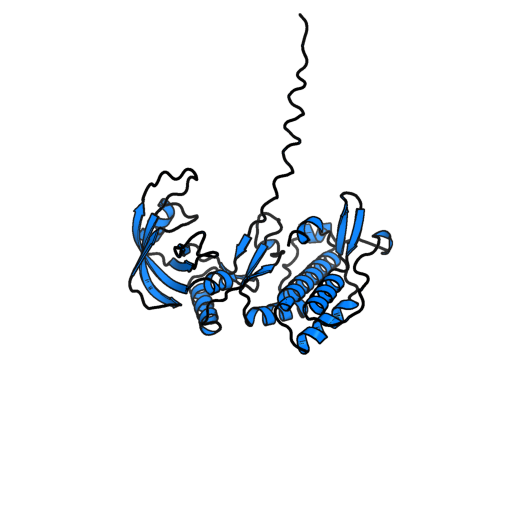 . ILE A 1 243 ? 0.959 -9.486 -20.846 1.00 98.69 243 ILE A C 1
ATOM 1895 O O . ILE A 1 243 ? 2.010 -8.884 -21.059 1.00 98.69 243 ILE A O 1
ATOM 1899 N N . ARG A 1 244 ? -0.154 -9.252 -21.558 1.00 98.44 244 ARG A N 1
ATOM 1900 C CA . ARG A 1 244 ? -0.189 -8.288 -22.672 1.00 98.44 244 ARG A CA 1
ATOM 1901 C C . ARG A 1 244 ? 0.118 -6.863 -22.226 1.00 98.44 244 ARG A C 1
ATOM 1903 O O . ARG A 1 244 ? 0.748 -6.124 -22.975 1.00 98.44 244 ARG A O 1
ATOM 1910 N N . LEU A 1 245 ? -0.349 -6.455 -21.046 1.00 98.25 245 LEU A N 1
ATOM 1911 C CA . LEU A 1 245 ? -0.054 -5.134 -20.493 1.00 98.25 245 LEU A CA 1
ATOM 1912 C C . LEU A 1 245 ? 1.443 -4.983 -20.196 1.00 98.25 245 LEU A C 1
ATOM 1914 O O . LEU A 1 245 ? 2.061 -4.047 -20.691 1.00 98.25 245 LEU A O 1
ATOM 1918 N N . VAL A 1 246 ? 2.027 -5.925 -19.452 1.00 98.38 246 VAL A N 1
ATOM 1919 C CA . VAL A 1 246 ? 3.440 -5.910 -19.045 1.00 98.38 246 VAL A CA 1
ATOM 1920 C C . VAL A 1 246 ? 4.372 -5.997 -20.260 1.00 98.38 246 VAL A C 1
ATOM 1922 O O . VAL A 1 246 ? 5.370 -5.285 -20.324 1.00 98.38 246 VAL A O 1
ATOM 1925 N N . GLN A 1 247 ? 4.032 -6.789 -21.283 1.00 98.44 247 GLN A N 1
ATOM 1926 C CA . GLN A 1 247 ? 4.828 -6.891 -22.515 1.00 98.44 247 GLN A CA 1
ATOM 1927 C C . GLN A 1 247 ? 5.027 -5.548 -23.232 1.00 98.44 247 GLN A C 1
ATOM 1929 O O . GLN A 1 247 ? 6.101 -5.317 -23.784 1.00 98.44 247 GLN A O 1
ATOM 1934 N N . LYS A 1 248 ? 4.042 -4.636 -23.193 1.00 97.88 248 LYS A N 1
ATOM 1935 C CA . LYS A 1 248 ? 4.159 -3.302 -23.818 1.00 97.88 248 LYS A CA 1
ATOM 1936 C C . LYS A 1 248 ? 5.310 -2.477 -23.238 1.00 97.88 248 LYS A C 1
ATOM 1938 O O . LYS A 1 248 ? 5.848 -1.615 -23.926 1.00 97.88 248 LYS A O 1
ATOM 1943 N N . TYR A 1 249 ? 5.688 -2.745 -21.991 1.00 98.06 249 TYR A N 1
ATOM 1944 C CA . TYR A 1 249 ? 6.711 -1.992 -21.275 1.00 98.06 249 TYR A CA 1
ATOM 1945 C C . TYR A 1 249 ? 8.136 -2.517 -21.496 1.00 98.06 249 TYR A C 1
ATOM 1947 O O . TYR A 1 249 ? 9.089 -1.849 -21.097 1.00 98.06 249 TYR A O 1
ATOM 1955 N N . LEU A 1 250 ? 8.324 -3.644 -22.198 1.00 97.94 250 LEU A N 1
ATOM 1956 C CA . LEU A 1 250 ? 9.659 -4.144 -22.572 1.00 97.94 250 LEU A CA 1
ATOM 1957 C C . LEU A 1 250 ? 10.428 -3.180 -23.487 1.00 97.94 250 LEU A C 1
ATOM 1959 O O . LEU A 1 250 ? 11.657 -3.185 -23.496 1.00 97.94 250 LEU A O 1
ATOM 1963 N N . THR A 1 251 ? 9.716 -2.331 -24.228 1.00 96.88 251 THR A N 1
ATOM 1964 C CA . THR A 1 251 ? 10.293 -1.327 -25.132 1.00 96.88 251 THR A CA 1
ATOM 1965 C C . THR A 1 251 ? 10.098 0.109 -24.640 1.00 96.88 251 THR A C 1
ATOM 1967 O O . THR A 1 251 ? 10.383 1.045 -25.386 1.00 96.88 251 THR A O 1
ATOM 1970 N N . ASP A 1 252 ? 9.623 0.319 -23.406 1.00 96.69 252 ASP A N 1
ATOM 1971 C CA . ASP A 1 252 ? 9.333 1.660 -22.877 1.00 96.69 252 ASP A CA 1
ATOM 1972 C C . ASP A 1 252 ? 10.598 2.535 -22.852 1.00 96.69 252 ASP A C 1
ATOM 1974 O O . ASP A 1 252 ? 11.669 2.079 -22.457 1.00 96.69 252 ASP A O 1
ATOM 1978 N N . SER A 1 253 ? 10.518 3.775 -23.330 1.00 94.25 253 SER A N 1
ATOM 1979 C CA . SER A 1 253 ? 11.678 4.672 -23.451 1.00 94.25 253 SER A CA 1
ATOM 1980 C C . SER A 1 253 ? 11.914 5.558 -22.227 1.00 94.25 253 SER A C 1
ATOM 1982 O O . SER A 1 253 ? 12.837 6.369 -22.236 1.00 94.25 253 SER A O 1
ATOM 1984 N N . SER A 1 254 ? 11.072 5.458 -21.202 1.00 91.88 254 SER A N 1
ATOM 1985 C CA . SER A 1 254 ? 11.172 6.262 -19.988 1.00 91.88 254 SER A CA 1
ATOM 1986 C C . SER A 1 254 ? 12.386 5.822 -19.179 1.00 91.88 254 SER A C 1
ATOM 1988 O O . SER A 1 254 ? 12.604 4.631 -18.942 1.00 91.88 254 SER A O 1
ATOM 1990 N N . VAL A 1 255 ? 13.172 6.801 -18.742 1.00 90.00 255 VAL A N 1
ATOM 1991 C CA . VAL A 1 255 ? 14.405 6.587 -17.987 1.00 90.00 255 VAL A CA 1
ATOM 1992 C C . VAL A 1 255 ? 14.405 7.419 -16.721 1.00 90.00 255 VAL A C 1
ATOM 1994 O O . VAL A 1 255 ? 13.816 8.498 -16.660 1.00 90.00 255 VAL A O 1
ATOM 1997 N N . VAL A 1 256 ? 15.130 6.928 -15.727 1.00 87.62 256 VAL A N 1
ATOM 1998 C CA . VAL A 1 256 ? 15.559 7.701 -14.563 1.00 87.62 256 VAL A CA 1
ATOM 1999 C C . VAL A 1 256 ? 17.078 7.651 -14.471 1.00 87.62 256 VAL A C 1
ATOM 2001 O O . VAL A 1 256 ? 17.706 6.732 -15.000 1.00 87.62 256 VAL A O 1
ATOM 2004 N N . ILE A 1 257 ? 17.691 8.627 -13.808 1.00 85.81 257 ILE A N 1
ATOM 2005 C CA . ILE A 1 257 ? 19.119 8.550 -13.494 1.00 85.81 257 ILE A CA 1
ATOM 2006 C C . ILE A 1 257 ? 19.273 7.708 -12.235 1.00 85.81 257 ILE A C 1
ATOM 2008 O O . ILE A 1 257 ? 18.559 7.921 -11.259 1.00 85.81 257 ILE A O 1
ATOM 2012 N N . THR A 1 258 ? 20.238 6.799 -12.222 1.00 86.69 258 THR A N 1
ATOM 2013 C CA . THR A 1 258 ? 20.653 6.120 -10.997 1.00 86.69 258 THR A CA 1
ATOM 2014 C C . THR A 1 258 ? 22.163 6.026 -10.872 1.00 86.69 258 THR A C 1
ATOM 2016 O O . THR A 1 258 ? 22.891 6.249 -11.834 1.00 86.69 258 THR A O 1
ATOM 2019 N N . TYR A 1 259 ? 22.631 5.699 -9.673 1.00 81.69 259 TYR A N 1
ATOM 2020 C CA . TYR A 1 259 ? 24.026 5.408 -9.375 1.00 81.69 259 TYR A CA 1
ATOM 2021 C C . TYR A 1 259 ? 24.257 3.898 -9.344 1.00 81.69 259 TYR A C 1
ATOM 2023 O O . TYR A 1 259 ? 23.543 3.179 -8.638 1.00 81.69 259 TYR A O 1
ATOM 2031 N N . ARG A 1 260 ? 25.249 3.423 -10.102 1.00 79.56 260 ARG A N 1
ATOM 2032 C CA . ARG A 1 260 ? 25.795 2.061 -9.985 1.00 79.56 260 ARG A CA 1
ATOM 2033 C C . ARG A 1 260 ? 26.888 2.007 -8.912 1.00 79.56 260 ARG A C 1
ATOM 2035 O O . ARG A 1 260 ? 26.948 1.060 -8.135 1.00 79.56 260 ARG A O 1
ATOM 2042 N N . ALA A 1 261 ? 27.682 3.070 -8.837 1.00 81.88 261 ALA A N 1
ATOM 2043 C CA . ALA A 1 261 ? 28.682 3.361 -7.815 1.00 81.88 261 ALA A CA 1
ATOM 2044 C C . ALA A 1 261 ? 28.569 4.852 -7.422 1.00 81.88 261 ALA A C 1
ATOM 2046 O O . ALA A 1 261 ? 27.901 5.594 -8.148 1.00 81.88 261 ALA A O 1
ATOM 2047 N N . PRO A 1 262 ? 29.195 5.322 -6.320 1.00 80.25 262 PRO A N 1
ATOM 2048 C CA . PRO A 1 262 ? 29.080 6.714 -5.858 1.00 80.25 262 PRO A CA 1
ATOM 2049 C C . PRO A 1 262 ? 29.270 7.773 -6.956 1.00 80.25 262 PRO A C 1
ATOM 2051 O O . PRO A 1 262 ? 28.536 8.760 -6.983 1.00 80.25 262 PRO A O 1
ATOM 2054 N N . ASP A 1 263 ? 30.165 7.505 -7.910 1.00 85.75 263 ASP A N 1
ATOM 2055 C CA . ASP A 1 263 ? 30.507 8.419 -9.004 1.00 85.75 263 ASP A CA 1
ATOM 2056 C C . ASP A 1 263 ? 30.079 7.912 -10.397 1.00 85.75 263 ASP A C 1
ATOM 2058 O O . ASP A 1 263 ? 30.319 8.580 -11.401 1.00 85.75 263 ASP A O 1
ATOM 2062 N N . GLU A 1 264 ? 29.412 6.755 -10.489 1.00 86.94 264 GLU A N 1
ATOM 2063 C CA . GLU A 1 264 ? 28.989 6.162 -11.766 1.00 86.94 264 GLU A CA 1
ATOM 2064 C C . GLU A 1 264 ? 27.477 6.302 -11.949 1.00 86.94 264 GLU A C 1
ATOM 2066 O O . GLU A 1 264 ? 26.687 5.520 -11.408 1.00 86.94 264 GLU A O 1
ATOM 2071 N N . LYS A 1 265 ? 27.072 7.307 -12.732 1.00 88.88 265 LYS A N 1
ATOM 2072 C CA . LYS A 1 265 ? 25.674 7.518 -13.116 1.00 88.88 265 LYS A CA 1
ATOM 2073 C C . LYS A 1 265 ? 25.330 6.744 -14.384 1.00 88.88 265 LYS A C 1
ATOM 2075 O O . LYS A 1 265 ? 26.050 6.809 -15.377 1.00 88.88 265 LYS A O 1
ATOM 2080 N N . VAL A 1 266 ? 24.170 6.103 -14.378 1.00 91.81 266 VAL A N 1
ATOM 2081 C CA . VAL A 1 266 ? 23.597 5.410 -15.535 1.00 91.81 266 VAL A CA 1
ATOM 2082 C C . VAL A 1 266 ? 22.144 5.828 -15.731 1.00 91.81 266 VAL A C 1
ATOM 2084 O O . VAL A 1 266 ? 21.460 6.227 -14.784 1.00 91.81 266 VAL A O 1
ATOM 2087 N N . LEU A 1 267 ? 21.665 5.736 -16.967 1.00 91.69 267 LEU A N 1
ATOM 2088 C CA . LEU A 1 267 ? 20.237 5.760 -17.257 1.00 91.69 267 LEU A CA 1
ATOM 2089 C C . LEU A 1 267 ? 19.675 4.381 -16.958 1.00 91.69 267 LEU A C 1
ATOM 2091 O O . LEU A 1 267 ? 20.205 3.387 -17.449 1.00 91.69 267 LEU A O 1
ATOM 2095 N N . TRP A 1 268 ? 18.596 4.324 -16.192 1.00 93.06 268 TRP A N 1
ATOM 2096 C CA . TRP A 1 268 ? 17.899 3.089 -15.875 1.00 93.06 268 TRP A CA 1
ATOM 2097 C C . TRP A 1 268 ? 16.494 3.109 -16.474 1.00 93.06 268 TRP A C 1
ATOM 2099 O O . TRP A 1 268 ? 15.672 3.969 -16.149 1.00 93.06 268 TRP A O 1
ATOM 2109 N N . TYR A 1 269 ? 16.218 2.141 -17.348 1.00 94.19 269 TYR A N 1
ATOM 2110 C CA . TYR A 1 269 ? 14.911 1.908 -17.961 1.00 94.19 269 TYR A CA 1
ATOM 2111 C C . TYR A 1 269 ? 14.072 1.026 -17.033 1.00 94.19 269 TYR A C 1
ATOM 2113 O O . TYR A 1 269 ? 13.808 -0.148 -17.307 1.00 94.19 269 TYR A O 1
ATOM 2121 N N . MET A 1 270 ? 13.673 1.592 -15.894 1.00 93.56 270 MET A N 1
ATOM 2122 C CA . MET A 1 270 ? 13.068 0.834 -14.794 1.00 93.56 270 MET A CA 1
ATOM 2123 C C . MET A 1 270 ? 11.819 0.037 -15.198 1.00 93.56 270 MET A C 1
ATOM 2125 O O . MET A 1 270 ? 11.626 -1.081 -14.723 1.00 93.56 270 MET A O 1
ATOM 2129 N N . LEU A 1 271 ? 11.005 0.564 -16.123 1.00 96.31 271 LEU A N 1
ATOM 2130 C CA . LEU A 1 271 ? 9.807 -0.120 -16.620 1.00 96.31 271 LEU A CA 1
ATOM 2131 C C . LEU A 1 271 ? 10.150 -1.368 -17.444 1.00 96.31 271 LEU A C 1
ATOM 2133 O O . LEU A 1 271 ? 9.470 -2.385 -17.303 1.00 96.31 271 LEU A O 1
ATOM 2137 N N . ARG A 1 272 ? 11.236 -1.338 -18.230 1.00 97.62 272 ARG A N 1
ATOM 2138 C CA . ARG A 1 272 ? 11.727 -2.517 -18.965 1.00 97.62 272 ARG A CA 1
ATOM 2139 C C . ARG A 1 272 ? 12.216 -3.590 -18.006 1.00 97.62 272 ARG A C 1
ATOM 2141 O O . ARG A 1 272 ? 11.825 -4.747 -18.135 1.00 97.62 272 ARG A O 1
ATOM 2148 N N . SER A 1 273 ? 13.031 -3.180 -17.030 1.00 95.69 273 SER A N 1
ATOM 2149 C CA . SER A 1 273 ? 13.606 -4.072 -16.018 1.00 95.69 273 SER A CA 1
ATOM 2150 C C . SER A 1 273 ? 12.502 -4.781 -15.220 1.00 95.69 273 SER A C 1
ATOM 2152 O O . SER A 1 273 ? 12.468 -6.010 -15.181 1.00 95.69 273 SER A O 1
ATOM 2154 N N . ALA A 1 274 ? 11.531 -4.027 -14.681 1.00 96.38 274 ALA A N 1
ATOM 2155 C CA . ALA A 1 274 ? 10.383 -4.590 -13.962 1.00 96.38 274 ALA A CA 1
ATOM 2156 C C . ALA A 1 274 ? 9.577 -5.557 -14.837 1.00 96.38 274 ALA A C 1
ATOM 2158 O O . ALA A 1 274 ? 9.268 -6.672 -14.421 1.00 96.38 274 ALA A O 1
ATOM 2159 N N . SER A 1 275 ? 9.282 -5.163 -16.077 1.00 98.00 275 SER A N 1
ATOM 2160 C CA . SER A 1 275 ? 8.482 -5.981 -16.991 1.00 98.00 275 SER A CA 1
ATOM 2161 C C . SER A 1 275 ? 9.153 -7.305 -17.330 1.00 98.00 275 SER A C 1
ATOM 2163 O O . SER A 1 275 ? 8.507 -8.351 -17.285 1.00 98.00 275 SER A O 1
ATOM 2165 N N . TYR A 1 276 ? 10.458 -7.279 -17.609 1.00 98.19 276 TYR A N 1
ATOM 2166 C CA . TYR A 1 276 ? 11.247 -8.484 -17.847 1.00 98.19 276 TYR A CA 1
ATOM 2167 C C . TYR A 1 276 ? 11.236 -9.421 -16.631 1.00 98.19 276 TYR A C 1
ATOM 2169 O O . TYR A 1 276 ? 10.983 -10.619 -16.778 1.00 98.19 276 TYR A O 1
ATOM 2177 N N . GLN A 1 277 ? 11.440 -8.883 -15.423 1.00 97.06 277 GLN A N 1
ATOM 2178 C CA . GLN A 1 277 ? 11.425 -9.667 -14.184 1.00 97.06 277 GLN A CA 1
ATOM 2179 C C . GLN A 1 277 ? 10.056 -10.306 -13.920 1.00 97.06 277 GLN A C 1
ATOM 2181 O O . GLN A 1 277 ? 9.983 -11.494 -13.605 1.00 97.06 277 GLN A O 1
ATOM 2186 N N . ILE A 1 278 ? 8.967 -9.553 -14.097 1.00 97.56 278 ILE A N 1
ATOM 2187 C CA . ILE A 1 278 ? 7.596 -10.046 -13.909 1.00 97.56 278 ILE A CA 1
ATOM 2188 C C . ILE A 1 278 ? 7.275 -11.160 -14.910 1.00 97.56 278 ILE A C 1
ATOM 2190 O O . ILE A 1 278 ? 6.806 -12.228 -14.516 1.00 97.56 278 ILE A O 1
ATOM 2194 N N . LEU A 1 279 ? 7.564 -10.950 -16.198 1.00 98.31 279 LEU A N 1
ATOM 2195 C CA . LEU A 1 279 ? 7.320 -11.950 -17.242 1.00 98.31 279 LEU A CA 1
ATOM 2196 C C . LEU A 1 279 ? 8.140 -13.222 -17.001 1.00 98.31 279 LEU A C 1
ATOM 2198 O O . LEU A 1 279 ? 7.593 -14.323 -17.087 1.00 98.31 279 LEU A O 1
ATOM 2202 N N . THR A 1 280 ? 9.405 -13.073 -16.602 1.00 97.62 280 THR A N 1
ATOM 2203 C CA . THR A 1 280 ? 10.278 -14.196 -16.231 1.00 97.62 280 THR A CA 1
ATOM 2204 C C . THR A 1 280 ? 9.720 -14.959 -15.028 1.00 97.62 280 THR A C 1
ATOM 2206 O O . THR A 1 280 ? 9.595 -16.182 -15.088 1.00 97.62 280 THR A O 1
ATOM 2209 N N . LYS A 1 281 ? 9.298 -14.257 -13.965 1.00 96.81 281 LYS A N 1
ATOM 2210 C CA . LYS A 1 281 ? 8.647 -14.847 -12.778 1.00 96.81 281 LYS A CA 1
ATOM 2211 C C . LYS A 1 281 ? 7.387 -15.633 -13.149 1.00 96.81 281 LYS A C 1
ATOM 2213 O O . LYS A 1 281 ? 7.102 -16.669 -12.556 1.00 96.81 281 LYS A O 1
ATOM 2218 N N . TRP A 1 282 ? 6.639 -15.173 -14.148 1.00 98.00 282 TRP A N 1
ATOM 2219 C CA . TRP A 1 282 ? 5.459 -15.862 -14.671 1.00 98.00 282 TRP A CA 1
ATOM 2220 C C . TRP A 1 282 ? 5.768 -17.000 -15.652 1.00 98.00 282 TRP A C 1
ATOM 2222 O O . TRP A 1 282 ? 4.829 -17.644 -16.134 1.00 98.00 282 TRP A O 1
ATOM 2232 N N . GLY A 1 283 ? 7.041 -17.264 -15.950 1.00 98.12 283 GLY A N 1
ATOM 2233 C CA . GLY A 1 283 ? 7.474 -18.293 -16.896 1.00 98.12 283 GLY A CA 1
ATOM 2234 C C . GLY A 1 283 ? 7.241 -17.929 -18.365 1.00 98.12 283 GLY A C 1
ATOM 2235 O O . GLY A 1 283 ? 7.181 -18.820 -19.211 1.00 98.12 283 GLY A O 1
ATOM 2236 N N . ILE A 1 284 ? 7.073 -16.643 -18.686 1.00 98.31 284 ILE A N 1
ATOM 2237 C CA . ILE A 1 284 ? 6.931 -16.153 -20.060 1.00 98.31 284 ILE A CA 1
ATOM 2238 C C . ILE A 1 284 ? 8.325 -15.877 -20.623 1.00 98.31 284 ILE A C 1
ATOM 2240 O O . ILE A 1 284 ? 9.057 -15.034 -20.108 1.00 98.31 284 ILE A O 1
ATOM 2244 N N . LYS A 1 285 ? 8.695 -16.588 -21.692 1.00 98.06 285 LYS A N 1
ATOM 2245 C CA . LYS A 1 285 ? 9.982 -16.398 -22.371 1.00 98.06 285 LYS A CA 1
ATOM 2246 C C . LYS A 1 285 ? 9.951 -15.111 -23.192 1.00 98.06 285 LYS A C 1
ATOM 2248 O O . LYS A 1 285 ? 9.126 -14.982 -24.093 1.00 98.06 285 LYS A O 1
ATOM 2253 N N . VAL A 1 286 ? 10.857 -14.193 -22.883 1.00 97.75 286 VAL A N 1
ATOM 2254 C CA . VAL A 1 286 ? 11.092 -12.941 -23.610 1.00 97.75 286 VAL A CA 1
ATOM 2255 C C . VAL A 1 286 ? 12.590 -12.661 -23.635 1.00 97.75 286 VAL A C 1
ATOM 2257 O O . VAL A 1 286 ? 13.312 -13.107 -22.742 1.00 97.75 286 VAL A O 1
ATOM 2260 N N . ASP A 1 287 ? 13.055 -11.931 -24.644 1.00 97.56 287 ASP A N 1
ATOM 2261 C CA . ASP A 1 287 ? 14.452 -11.510 -24.707 1.00 97.56 287 ASP A CA 1
ATOM 2262 C C . ASP A 1 287 ? 14.756 -10.491 -23.602 1.00 97.56 287 ASP A C 1
ATOM 2264 O O . ASP A 1 287 ? 13.914 -9.656 -23.254 1.00 97.56 287 ASP A O 1
ATOM 2268 N N . ALA A 1 288 ? 15.967 -10.557 -23.048 1.00 96.62 288 ALA A N 1
ATOM 2269 C CA . ALA A 1 288 ? 16.419 -9.594 -22.053 1.00 96.62 288 ALA A CA 1
ATOM 2270 C C . ALA A 1 288 ? 16.529 -8.195 -22.694 1.00 96.62 288 ALA A C 1
ATOM 2272 O O . ALA A 1 288 ? 17.279 -8.031 -23.662 1.00 96.62 288 ALA A O 1
ATOM 2273 N N . PRO A 1 289 ? 15.798 -7.179 -22.196 1.00 96.38 289 PRO A N 1
ATOM 2274 C CA . PRO A 1 289 ? 15.873 -5.836 -22.749 1.00 96.38 289 PRO A CA 1
ATOM 2275 C C . PRO A 1 289 ? 17.154 -5.130 -22.295 1.00 96.38 289 PRO A C 1
ATOM 2277 O O . PRO A 1 289 ? 17.729 -5.450 -21.257 1.00 96.38 289 PRO A O 1
ATOM 2280 N N . ILE A 1 290 ? 17.553 -4.088 -23.026 1.00 94.88 290 ILE A N 1
ATOM 2281 C CA . ILE A 1 290 ? 18.514 -3.109 -22.506 1.00 94.88 290 ILE A CA 1
ATOM 2282 C C . ILE A 1 290 ? 17.799 -2.308 -21.419 1.00 94.88 290 ILE A C 1
ATOM 2284 O O . ILE A 1 290 ? 16.915 -1.498 -21.731 1.00 94.88 290 ILE A O 1
ATOM 2288 N N . ASP A 1 291 ? 18.168 -2.544 -20.163 1.00 91.50 291 ASP A N 1
ATOM 2289 C CA . ASP A 1 291 ? 17.586 -1.873 -19.006 1.00 91.50 291 ASP A CA 1
ATOM 2290 C C . ASP A 1 291 ? 18.502 -0.815 -18.373 1.00 91.50 291 ASP A C 1
ATOM 2292 O O . ASP A 1 291 ? 18.034 -0.017 -17.561 1.00 91.50 291 ASP A O 1
ATOM 2296 N N . GLU A 1 292 ? 19.753 -0.710 -18.827 1.00 92.94 292 GLU A N 1
ATOM 2297 C CA . GLU A 1 292 ? 20.689 0.355 -18.465 1.00 92.94 292 GLU A CA 1
ATOM 2298 C C . GLU A 1 292 ? 21.449 0.903 -19.677 1.00 92.94 292 GLU A C 1
ATOM 2300 O O . GLU A 1 292 ? 21.747 0.181 -20.627 1.00 92.94 292 GLU A O 1
ATOM 2305 N N . ALA A 1 293 ? 21.801 2.188 -19.630 1.00 92.56 293 ALA A N 1
ATOM 2306 C CA . ALA A 1 293 ? 22.680 2.821 -20.611 1.00 92.56 293 ALA A CA 1
ATOM 2307 C C . ALA A 1 293 ? 23.609 3.856 -19.950 1.00 92.56 293 ALA A C 1
ATOM 2309 O O . ALA A 1 293 ? 23.256 4.417 -18.907 1.00 92.56 293 ALA A O 1
ATOM 2310 N N . PRO A 1 294 ? 24.779 4.157 -20.546 1.00 92.12 294 PRO A N 1
ATOM 2311 C CA . PRO A 1 294 ? 25.625 5.261 -20.098 1.00 92.12 294 PRO A CA 1
ATOM 2312 C C . PRO A 1 294 ? 24.853 6.585 -20.080 1.00 92.12 294 PRO A C 1
ATOM 2314 O O . PRO A 1 294 ? 24.050 6.840 -20.982 1.00 92.12 294 PRO A O 1
ATOM 2317 N N . ILE A 1 295 ? 25.107 7.446 -19.091 1.00 89.25 295 ILE A N 1
ATOM 2318 C CA . ILE A 1 295 ? 24.430 8.751 -18.992 1.00 89.25 295 ILE A CA 1
ATOM 2319 C C . ILE A 1 295 ? 24.666 9.639 -20.224 1.00 89.25 295 ILE A C 1
ATOM 2321 O O . ILE A 1 295 ? 23.761 10.355 -20.640 1.00 89.25 295 ILE A O 1
ATOM 2325 N N . ASP A 1 296 ? 25.820 9.498 -20.880 1.00 87.06 296 ASP A N 1
ATOM 2326 C CA . ASP A 1 296 ? 26.194 10.259 -22.081 1.00 87.06 296 ASP A CA 1
ATOM 2327 C C . ASP A 1 296 ? 25.395 9.866 -23.337 1.00 87.06 296 ASP A C 1
ATOM 2329 O O . ASP A 1 296 ? 25.528 10.484 -24.392 1.00 87.06 296 ASP A O 1
ATOM 2333 N N . SER A 1 297 ? 24.547 8.835 -23.250 1.00 80.81 297 SER A N 1
ATOM 2334 C CA . SER A 1 297 ? 23.699 8.398 -24.365 1.00 80.81 297 SER A CA 1
ATOM 2335 C C . SER A 1 297 ? 22.480 9.299 -24.615 1.00 80.81 297 SER A C 1
ATOM 2337 O O . SER A 1 297 ? 21.829 9.161 -25.653 1.00 80.81 297 SER A O 1
ATOM 2339 N N . VAL A 1 298 ? 22.174 10.245 -23.716 1.00 78.31 298 VAL A N 1
ATOM 2340 C CA . VAL A 1 298 ? 21.094 11.230 -23.891 1.00 78.31 298 VAL A CA 1
ATOM 2341 C C . VAL A 1 298 ? 21.634 12.648 -24.042 1.00 78.31 298 VAL A C 1
ATOM 2343 O O . VAL A 1 298 ? 22.581 13.056 -23.381 1.00 78.31 298 VAL A O 1
ATOM 2346 N N . LYS A 1 299 ? 20.991 13.431 -24.918 1.00 70.50 299 LYS A N 1
ATOM 2347 C CA . LYS A 1 299 ? 21.410 14.807 -25.244 1.00 70.50 299 LYS A CA 1
ATOM 2348 C C . LYS A 1 299 ? 21.165 15.817 -24.115 1.00 70.50 299 LYS A C 1
ATOM 2350 O O . LYS A 1 299 ? 21.772 16.880 -24.125 1.00 70.50 299 LYS A O 1
ATOM 2355 N N . SER A 1 300 ? 20.258 15.516 -23.186 1.00 73.19 300 SER A N 1
ATOM 2356 C CA . SER A 1 300 ? 19.993 16.319 -21.990 1.00 73.19 300 SER A CA 1
ATOM 2357 C C . SER A 1 300 ? 19.468 15.415 -20.876 1.00 73.19 300 SER A C 1
ATOM 2359 O O . SER A 1 300 ? 18.730 14.462 -21.133 1.00 73.19 300 SER A O 1
ATOM 2361 N N . ILE A 1 301 ? 19.873 15.729 -19.647 1.00 72.75 301 ILE A N 1
ATOM 2362 C CA . ILE A 1 301 ? 19.438 15.072 -18.409 1.00 72.75 301 ILE A CA 1
ATOM 2363 C C . ILE A 1 301 ? 18.594 16.001 -17.528 1.00 72.75 301 ILE A C 1
ATOM 2365 O O . ILE A 1 301 ? 18.244 15.636 -16.403 1.00 72.75 301 ILE A O 1
ATOM 2369 N N . ASP A 1 302 ? 18.297 17.209 -18.014 1.00 70.75 302 ASP A N 1
ATOM 2370 C CA . ASP A 1 302 ? 17.638 18.238 -17.222 1.00 70.75 302 ASP A CA 1
ATOM 2371 C C . ASP A 1 302 ? 16.253 17.765 -16.782 1.00 70.75 302 ASP A C 1
ATOM 2373 O O . ASP A 1 302 ? 15.388 17.415 -17.584 1.00 70.75 302 ASP A O 1
ATOM 2377 N N . GLY A 1 303 ? 16.076 17.729 -15.462 1.00 62.41 303 GLY A N 1
ATOM 2378 C CA . GLY A 1 303 ? 14.817 17.384 -14.819 1.00 62.41 303 GLY A CA 1
ATOM 2379 C C . GLY A 1 303 ? 14.497 15.896 -14.690 1.00 62.41 303 GLY A C 1
ATOM 2380 O O . GLY A 1 303 ? 13.467 15.560 -14.101 1.00 62.41 303 GLY A O 1
ATOM 2381 N N . LEU A 1 304 ? 15.380 14.999 -15.141 1.00 72.38 304 LEU A N 1
ATOM 2382 C CA . LEU A 1 304 ? 15.255 13.580 -14.814 1.00 72.38 304 LEU A CA 1
ATOM 2383 C C . LEU A 1 304 ? 15.400 13.365 -13.302 1.00 72.38 304 LEU A C 1
ATOM 2385 O O . LEU A 1 304 ? 16.270 13.936 -12.632 1.00 72.38 304 LEU A O 1
ATOM 2389 N N . MET A 1 305 ? 14.542 12.514 -12.743 1.00 69.88 305 MET A N 1
ATOM 2390 C CA . MET A 1 305 ? 14.676 12.098 -11.354 1.00 69.88 305 MET A CA 1
ATOM 2391 C C . MET A 1 305 ? 15.934 11.248 -11.179 1.00 69.88 305 MET A C 1
ATOM 2393 O O . MET A 1 305 ? 16.201 10.329 -11.950 1.00 69.88 305 MET A O 1
ATOM 2397 N N . ILE A 1 306 ? 16.687 11.565 -10.128 1.00 72.94 306 ILE A N 1
ATOM 2398 C CA . ILE A 1 306 ? 17.797 10.753 -9.652 1.00 72.94 306 ILE A CA 1
ATOM 2399 C C . ILE A 1 306 ? 17.240 9.816 -8.583 1.00 72.94 306 ILE A C 1
ATOM 2401 O O . ILE A 1 306 ? 16.757 10.278 -7.549 1.00 72.94 306 ILE A O 1
ATOM 2405 N N . VAL A 1 307 ? 17.301 8.518 -8.842 1.00 66.81 307 VAL A N 1
ATOM 2406 C CA . VAL A 1 307 ? 16.892 7.447 -7.935 1.00 66.81 307 VAL A CA 1
ATOM 2407 C C . VAL A 1 307 ? 18.150 6.713 -7.481 1.00 66.81 307 VAL A C 1
ATOM 2409 O O . VAL A 1 307 ? 19.094 6.567 -8.247 1.00 66.81 307 VAL A O 1
ATOM 2412 N N . ASN A 1 308 ? 18.217 6.263 -6.231 1.00 60.22 308 ASN A N 1
ATOM 2413 C CA . ASN A 1 308 ? 19.379 5.517 -5.750 1.00 60.22 308 ASN A CA 1
ATOM 2414 C C . ASN A 1 308 ? 19.114 4.001 -5.846 1.00 60.22 308 ASN A C 1
ATOM 2416 O O . ASN A 1 308 ? 18.341 3.464 -5.052 1.00 60.22 308 ASN A O 1
ATOM 2420 N N . LYS A 1 309 ? 19.727 3.295 -6.811 1.00 54.88 309 LYS A N 1
ATOM 2421 C CA . LYS A 1 309 ? 19.515 1.842 -7.025 1.00 54.88 309 LYS A CA 1
ATOM 2422 C C . LYS A 1 309 ? 19.923 0.983 -5.831 1.00 54.88 309 LYS A C 1
ATOM 2424 O O . LYS A 1 309 ? 19.262 -0.018 -5.569 1.00 54.88 309 LYS A O 1
ATOM 2429 N N . LEU A 1 310 ? 20.940 1.397 -5.068 1.00 44.31 310 LEU A N 1
ATOM 2430 C CA . LEU A 1 310 ? 21.375 0.706 -3.843 1.00 44.31 310 LEU A CA 1
ATOM 2431 C C . LEU A 1 310 ? 20.249 0.566 -2.811 1.00 44.31 310 LEU A C 1
ATOM 2433 O O . LEU A 1 310 ? 20.232 -0.388 -2.043 1.00 44.31 310 LEU A O 1
ATOM 2437 N N . ILE A 1 311 ? 19.275 1.475 -2.833 1.00 49.81 311 ILE A N 1
ATOM 2438 C CA . ILE A 1 311 ? 18.094 1.411 -1.978 1.00 49.81 311 ILE A CA 1
ATOM 2439 C C . ILE A 1 311 ? 17.095 0.371 -2.538 1.00 49.81 311 ILE A C 1
ATOM 2441 O O . ILE A 1 311 ? 16.513 -0.409 -1.794 1.00 49.81 311 ILE A O 1
ATOM 2445 N N . MET A 1 312 ? 16.922 0.248 -3.851 1.00 48.25 312 MET A N 1
ATOM 2446 C CA . MET A 1 312 ? 15.915 -0.667 -4.417 1.00 48.25 312 MET A CA 1
ATOM 2447 C C . MET A 1 312 ? 16.323 -2.150 -4.443 1.00 48.25 312 MET A C 1
ATOM 2449 O O . MET A 1 312 ? 15.441 -2.999 -4.503 1.00 48.25 312 MET A O 1
ATOM 2453 N N . ASN A 1 313 ? 17.617 -2.472 -4.339 1.00 43.62 313 ASN A N 1
ATOM 2454 C CA . ASN A 1 313 ? 18.131 -3.852 -4.389 1.00 43.62 313 ASN A CA 1
ATOM 2455 C C . ASN A 1 313 ? 18.134 -4.609 -3.038 1.00 43.62 313 ASN A C 1
ATOM 2457 O O . ASN A 1 313 ? 18.630 -5.729 -2.985 1.00 43.62 313 ASN A O 1
ATOM 2461 N N . ILE A 1 314 ? 17.614 -4.036 -1.943 1.00 43.12 314 ILE A N 1
ATOM 2462 C CA . ILE A 1 314 ? 17.543 -4.707 -0.621 1.00 43.12 314 ILE A CA 1
ATOM 2463 C C . ILE A 1 314 ? 16.218 -5.485 -0.478 1.00 43.12 314 ILE A C 1
ATOM 2465 O O . ILE A 1 314 ? 15.508 -5.340 0.510 1.00 43.12 314 ILE A O 1
ATOM 2469 N N . ARG A 1 315 ? 15.825 -6.263 -1.487 1.00 38.78 315 ARG A N 1
ATOM 2470 C CA . ARG A 1 315 ? 14.623 -7.109 -1.430 1.00 38.78 315 ARG A CA 1
ATOM 2471 C C . ARG A 1 315 ? 14.949 -8.537 -1.811 1.00 38.78 315 ARG A C 1
ATOM 2473 O O . ARG A 1 315 ? 15.669 -8.707 -2.818 1.00 38.78 315 ARG A O 1
#

Radius of gyration: 23.99 Å; chains: 1; bounding box: 77×46×60 Å

Secondary structure (DSSP, 8-state):
-------SSSSSSTTSS-S-----EEE-HHHHHHHEEEEEEEEEEEEEEE----TT-PPEEEEEEEEEEEEESS--SEEEEEEB-SS-HHHHHHHHHTT-EEEEEEEPPS-TTT--SPEEEEE----EE-TTSPEE-SHHHHHHHHHHHHHH--SPP--EEEES---TTS-TT-S--EEEEE-SHHHHHHHHHHHH-GGGGSPPPPHHHHHHHTHHHHHHHHHHHHHHHHHHHHTT---HHHHHHHHGGGG----EEEEEETTEEEEE-HHHHHHHHHHHHTT---PPP--EEEGGGSS--TTPPEE-HHHHT--

Sequence (315 aa):
MGKVLSFAWLSLVLAATSFAQVRPVVSSLESKVARADAICVGTIESLSEERTEFGHGYTNFTITVKVSQVLKGNPESSISFVGYTTETYANLKQIQAKAAPVWVARILPYDPQSNPDPSWVIHTDWNELTMDYKVLSTQDAIVKRLKEYVAANPAPVKTTSIMSFVPMFISPSRGIVDFILPDCPALESLAHRMIDDPKKFVPPADEHEKQRKGLAAYDQSCQTFMRFEGLNLLSGFKSDQNIRLVQKYLTDSSVVITYRAPDEKVLWYMLRSASYQILTKWGIKVDAPIDEAPIDSVKSIDGLMIVNKLIMNIR

pLDDT: mean 80.82, std 17.43, range [33.44, 98.69]